Protein AF-A0A519RID8-F1 (afdb_monomer_lite)

pLDDT: mean 79.4, std 23.78, range [31.28, 98.75]

Structure (mmCIF, N/CA/C/O backbone):
data_AF-A0A519RID8-F1
#
_entry.id   AF-A0A519RID8-F1
#
loop_
_atom_site.group_PDB
_atom_site.id
_atom_site.type_symbol
_atom_site.label_atom_id
_atom_site.label_alt_id
_atom_site.label_comp_id
_atom_site.label_asym_id
_atom_site.label_entity_id
_atom_site.label_seq_id
_atom_site.pdbx_PDB_ins_code
_atom_site.Cartn_x
_atom_site.Cartn_y
_atom_site.Cartn_z
_atom_site.occupancy
_atom_site.B_iso_or_equiv
_atom_site.auth_seq_id
_atom_site.auth_comp_id
_atom_site.auth_asym_id
_atom_site.auth_atom_id
_atom_site.pdbx_PDB_model_num
ATOM 1 N N . MET A 1 1 ? 32.844 41.637 30.612 1.00 41.84 1 MET A N 1
ATOM 2 C CA . MET A 1 1 ? 32.147 42.531 31.560 1.00 41.84 1 MET A CA 1
ATOM 3 C C . MET A 1 1 ? 30.787 41.907 31.864 1.00 41.84 1 MET A C 1
ATOM 5 O O . MET A 1 1 ? 29.939 41.937 30.981 1.00 41.84 1 MET A O 1
ATOM 9 N N . PRO A 1 2 ? 30.643 41.214 33.008 1.00 50.03 2 PRO A N 1
ATOM 10 C CA . PRO A 1 2 ? 29.417 40.539 33.443 1.00 50.03 2 PRO A CA 1
ATOM 11 C C . PRO A 1 2 ? 28.601 41.408 34.426 1.00 50.03 2 PRO A C 1
ATOM 13 O O . PRO A 1 2 ? 29.002 42.532 34.705 1.00 50.03 2 PRO A O 1
ATOM 16 N N . GLU A 1 3 ? 27.516 40.821 34.955 1.00 36.38 3 GLU A N 1
ATOM 17 C CA . GLU A 1 3 ? 26.553 41.270 35.990 1.00 36.38 3 GLU A CA 1
ATOM 18 C C . GLU A 1 3 ? 25.143 41.533 35.412 1.00 36.38 3 GLU A C 1
ATOM 20 O O . GLU A 1 3 ? 24.995 42.218 34.411 1.00 36.38 3 GLU A O 1
ATOM 25 N N . ARG A 1 4 ? 24.041 40.994 35.955 1.00 42.78 4 ARG A N 1
ATOM 26 C CA . ARG A 1 4 ? 23.688 40.861 37.378 1.00 42.78 4 ARG A CA 1
ATO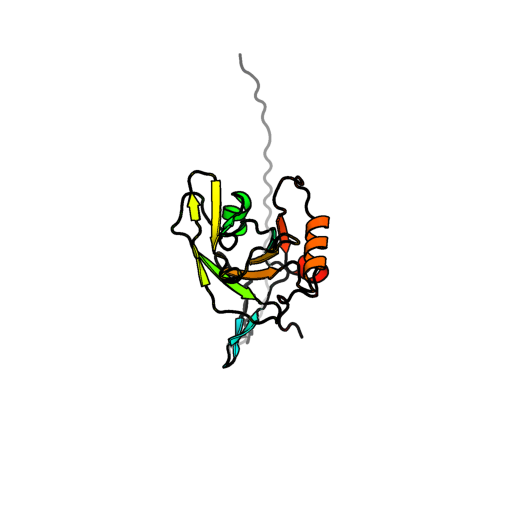M 27 C C . ARG A 1 4 ? 22.820 39.633 37.688 1.00 42.78 4 ARG A C 1
ATOM 29 O O . ARG A 1 4 ? 21.889 39.304 36.963 1.00 42.78 4 ARG A O 1
ATOM 36 N N . PHE A 1 5 ? 23.108 39.048 38.848 1.00 44.25 5 PHE A N 1
ATOM 37 C CA . PHE A 1 5 ? 22.191 38.289 39.700 1.00 44.25 5 PHE A CA 1
ATOM 38 C C . PHE A 1 5 ? 21.048 39.180 40.213 1.00 44.25 5 PHE A C 1
ATOM 40 O O . PHE A 1 5 ? 21.327 40.300 40.628 1.00 44.25 5 PHE A O 1
ATOM 47 N N . THR A 1 6 ? 19.841 38.627 40.369 1.00 52.88 6 THR A N 1
ATOM 48 C CA . THR A 1 6 ? 19.068 38.734 41.622 1.00 52.88 6 THR A CA 1
ATOM 49 C C . THR A 1 6 ? 18.119 37.546 41.791 1.00 52.88 6 THR A C 1
ATOM 51 O O . THR A 1 6 ? 17.626 36.939 40.847 1.00 52.88 6 THR A O 1
ATOM 54 N N . SER A 1 7 ? 17.945 37.202 43.058 1.00 38.69 7 SER A N 1
ATOM 55 C CA . SER A 1 7 ? 17.358 36.016 43.663 1.00 38.69 7 SER A CA 1
ATOM 56 C C . SER A 1 7 ? 15.962 36.284 44.242 1.00 38.69 7 SER A C 1
ATOM 58 O O . SER A 1 7 ? 15.598 37.440 44.448 1.00 38.69 7 SER A O 1
ATOM 60 N N . SER A 1 8 ? 15.258 35.196 44.608 1.00 37.56 8 SER A N 1
ATOM 61 C CA . SER A 1 8 ? 14.145 35.045 45.590 1.00 37.56 8 SER A CA 1
ATOM 62 C C . SER A 1 8 ? 12.944 34.317 44.955 1.00 37.56 8 SER A C 1
ATOM 64 O O . SER A 1 8 ? 12.667 34.527 43.788 1.00 37.56 8 SER A O 1
ATOM 66 N N . ARG A 1 9 ? 12.162 33.452 45.614 1.00 38.06 9 ARG A N 1
ATOM 67 C CA . ARG A 1 9 ? 11.983 33.131 47.038 1.00 38.06 9 ARG A CA 1
ATOM 68 C C . ARG A 1 9 ? 11.267 31.770 47.155 1.00 38.06 9 ARG A C 1
ATOM 70 O O . ARG A 1 9 ? 10.460 31.419 46.305 1.00 38.06 9 ARG A O 1
ATOM 77 N N . ARG A 1 10 ? 11.538 31.059 48.252 1.00 38.16 10 ARG A N 1
ATOM 78 C CA . ARG A 1 10 ? 10.824 29.873 48.765 1.00 38.16 10 ARG A CA 1
ATOM 79 C C . ARG A 1 10 ? 9.345 30.165 49.059 1.00 38.16 10 ARG A C 1
ATOM 81 O O . ARG A 1 10 ? 9.061 31.257 49.537 1.00 38.16 10 ARG A O 1
ATOM 88 N N . THR A 1 11 ? 8.479 29.150 48.988 1.00 43.25 11 THR A N 1
ATOM 89 C CA . THR A 1 11 ? 7.559 28.801 50.093 1.00 43.25 11 THR A CA 1
ATOM 90 C C . THR A 1 11 ? 7.224 27.306 50.075 1.00 43.25 11 THR A C 1
ATOM 92 O O . THR A 1 11 ? 6.887 26.722 49.053 1.00 43.25 11 THR A O 1
ATOM 95 N N . SER A 1 12 ? 7.399 26.706 51.244 1.00 38.03 12 SER A N 1
ATOM 96 C CA . SER A 1 12 ? 6.963 25.387 51.690 1.00 38.03 12 SER A CA 1
ATOM 97 C C . SER A 1 12 ? 5.523 25.453 52.206 1.00 38.03 12 SER A C 1
ATOM 99 O O . SER A 1 12 ? 5.145 26.469 52.785 1.00 38.03 12 SER A O 1
ATOM 101 N N . GLY A 1 13 ? 4.768 24.360 52.096 1.00 33.84 13 GLY A N 1
ATOM 102 C CA . GLY A 1 13 ? 3.449 24.228 52.716 1.00 33.84 13 GLY A CA 1
ATOM 103 C C . GLY A 1 13 ? 3.016 22.771 52.835 1.00 33.84 13 GLY A C 1
ATOM 104 O O . GLY A 1 13 ? 2.284 22.264 51.997 1.00 33.84 13 GLY A O 1
ATOM 105 N N . SER A 1 14 ? 3.511 22.103 53.870 1.00 37.84 14 SER A N 1
ATOM 106 C CA . SER A 1 14 ? 2.983 20.864 54.439 1.00 37.84 14 SER A CA 1
ATOM 107 C C . SER A 1 14 ? 1.784 21.176 55.343 1.00 37.84 14 SER A C 1
ATOM 109 O O . SER A 1 14 ? 1.827 22.159 56.081 1.00 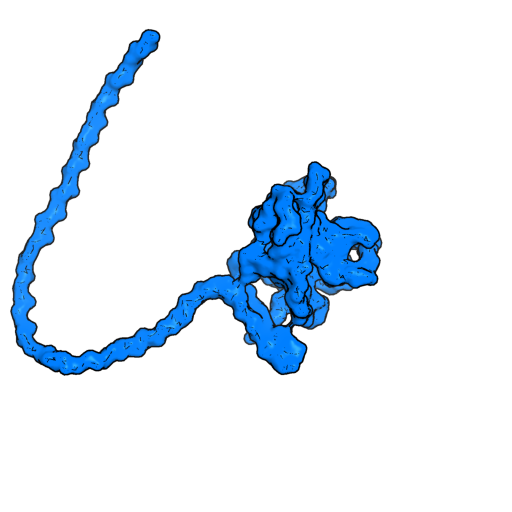37.84 14 SER A O 1
ATOM 111 N N . SER A 1 15 ? 0.747 20.334 55.355 1.00 38.78 15 SER A N 1
ATOM 112 C CA . SER A 1 15 ? -0.125 20.210 56.530 1.00 38.78 15 SER A CA 1
ATOM 113 C C . SER A 1 15 ? -0.898 18.892 56.540 1.00 38.78 15 SER A C 1
ATOM 115 O O . SER A 1 15 ? -1.378 18.411 55.518 1.00 38.78 15 SER A O 1
ATOM 117 N N . SER A 1 16 ? -0.955 18.339 57.740 1.00 36.28 16 SER A N 1
ATOM 118 C CA . SER A 1 16 ? -1.371 17.019 58.185 1.00 36.28 16 SER A CA 1
ATOM 119 C C . SER A 1 16 ? -2.369 17.194 59.329 1.00 36.28 16 SER A C 1
ATOM 121 O O . SER A 1 16 ? -2.071 17.986 60.215 1.00 36.28 16 SER A O 1
ATOM 123 N N . TYR A 1 17 ? -3.449 16.412 59.355 1.00 34.09 17 TYR A N 1
ATOM 124 C CA . TYR A 1 17 ? -4.234 16.004 60.539 1.00 34.09 17 TYR A CA 1
ATOM 125 C C . TYR A 1 17 ? -4.926 14.688 60.132 1.00 34.09 17 TYR A C 1
ATOM 127 O O . TYR A 1 17 ? -5.471 14.628 59.035 1.00 34.09 17 TYR A O 1
ATOM 135 N N . ASP A 1 18 ? -4.790 13.528 60.772 1.00 32.53 18 ASP A N 1
ATOM 136 C CA . ASP A 1 18 ? -4.748 13.088 62.178 1.00 32.53 18 ASP A CA 1
ATOM 137 C C . ASP A 1 18 ? -6.130 12.813 62.828 1.00 32.53 18 ASP A C 1
ATOM 139 O O . ASP A 1 18 ? -6.943 13.712 63.009 1.00 32.53 18 ASP A O 1
ATOM 143 N N . THR A 1 19 ? -6.301 11.507 63.093 1.00 36.22 19 THR A N 1
ATOM 144 C CA . THR A 1 19 ? -7.094 10.678 64.035 1.00 36.22 19 THR A CA 1
ATOM 145 C C . THR A 1 19 ? -8.538 10.939 64.505 1.00 36.22 19 THR A C 1
ATOM 147 O O . THR A 1 19 ? -8.946 12.026 64.894 1.00 36.22 19 THR A O 1
ATOM 150 N N . GLY A 1 20 ? -9.248 9.801 64.653 1.00 32.22 20 GLY A N 1
ATOM 151 C CA . GLY A 1 20 ? -10.356 9.558 65.598 1.00 32.22 20 GLY A CA 1
ATOM 152 C C . GLY A 1 20 ? -11.302 8.432 65.132 1.00 32.22 20 GLY A C 1
ATOM 153 O O . GLY A 1 20 ? -12.235 8.705 64.394 1.00 32.22 20 GLY A O 1
ATOM 154 N N . GLN A 1 21 ? -10.952 7.145 65.273 1.00 35.41 21 GLN A N 1
ATOM 155 C CA . GLN A 1 21 ? -11.333 6.185 66.340 1.00 35.41 21 GLN A CA 1
ATOM 156 C C . GLN A 1 21 ? -12.835 5.853 66.536 1.00 35.41 21 GLN A C 1
ATOM 158 O O . GLN A 1 21 ? -13.641 6.696 66.906 1.00 35.41 21 GLN A O 1
ATOM 163 N N . GLY A 1 22 ? -13.125 4.549 66.422 1.00 33.84 22 GLY A N 1
ATOM 164 C CA . GLY A 1 22 ? -14.331 3.808 66.828 1.00 33.84 22 GLY A CA 1
ATOM 165 C C . GLY A 1 22 ? -14.435 2.567 65.924 1.00 33.84 22 GLY A C 1
ATOM 166 O O . GLY A 1 22 ? -14.457 2.724 64.715 1.00 33.84 22 GLY A O 1
ATOM 167 N N . GLY A 1 23 ? -14.383 1.303 66.343 1.00 31.28 23 GLY A N 1
ATOM 168 C CA . GLY A 1 23 ? -14.678 0.661 67.619 1.00 31.28 23 GLY A CA 1
ATOM 169 C C . GLY A 1 23 ? -15.712 -0.440 67.341 1.00 31.28 23 GLY A C 1
ATOM 170 O O . GLY A 1 23 ? -16.897 -0.135 67.310 1.00 31.28 23 GLY A O 1
ATOM 171 N N . GLY A 1 24 ? -15.276 -1.686 67.100 1.00 32.97 24 GLY A N 1
ATOM 172 C CA . GLY A 1 24 ? -16.164 -2.849 66.929 1.00 32.97 24 GLY A CA 1
ATOM 173 C C . GLY A 1 24 ? -15.496 -4.072 66.277 1.00 32.97 24 GLY A C 1
ATOM 174 O O . GLY A 1 24 ? -15.347 -4.112 65.062 1.00 32.97 24 GLY A O 1
ATOM 175 N N . GLN A 1 25 ? -15.101 -5.060 67.094 1.00 33.16 25 GLN A N 1
ATOM 176 C CA . GLN A 1 25 ? -14.964 -6.486 66.716 1.00 33.16 25 GLN A CA 1
ATOM 177 C C . GLN A 1 25 ? -16.394 -7.033 66.485 1.00 33.16 25 GLN A C 1
ATOM 179 O O . GLN A 1 25 ? -17.318 -6.470 67.067 1.00 33.16 25 GLN A O 1
ATOM 184 N N . ILE A 1 26 ? -16.709 -7.994 65.610 1.00 36.31 26 ILE A N 1
ATOM 185 C CA . ILE A 1 26 ? -16.435 -9.450 65.541 1.00 36.31 26 ILE A CA 1
ATOM 186 C C . ILE A 1 26 ? -16.797 -9.830 64.065 1.00 36.31 26 ILE A C 1
ATOM 188 O O . ILE A 1 26 ? -17.733 -9.244 63.531 1.00 36.31 26 ILE A O 1
ATOM 192 N N . GLU A 1 27 ? -16.051 -10.619 63.281 1.00 36.53 27 GLU A N 1
ATOM 193 C CA . GLU A 1 27 ? -16.229 -12.075 63.087 1.00 36.53 27 GLU A CA 1
ATOM 194 C C . GLU A 1 27 ? -15.267 -12.606 62.010 1.00 36.53 27 GLU A C 1
ATOM 196 O O . GLU A 1 27 ? -14.871 -11.905 61.078 1.00 36.53 27 GLU A O 1
ATOM 201 N N . ASP A 1 28 ? -14.884 -13.864 62.207 1.00 38.03 28 ASP A N 1
ATOM 202 C CA . ASP A 1 28 ? -13.920 -14.646 61.451 1.00 38.03 28 ASP A CA 1
ATOM 203 C C . ASP A 1 28 ? -14.378 -15.009 60.027 1.00 38.03 28 ASP A C 1
ATOM 205 O O . ASP A 1 28 ? -15.434 -15.592 59.804 1.00 38.03 28 ASP A O 1
ATOM 209 N N . SER A 1 29 ? -13.497 -14.683 59.082 1.00 35.19 29 SER 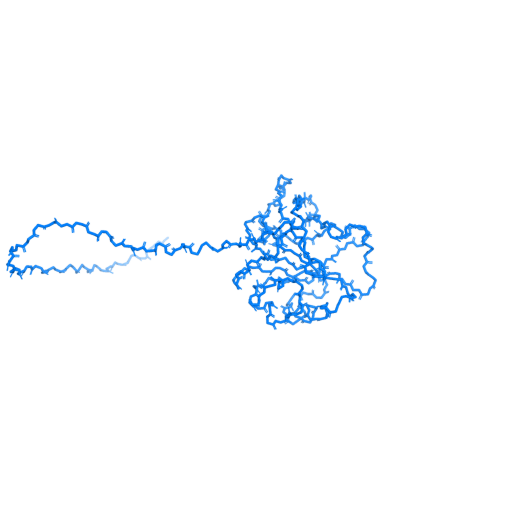A N 1
ATOM 210 C CA . SER A 1 29 ? -13.011 -15.511 57.971 1.00 35.19 29 SER A CA 1
ATOM 211 C C . SER A 1 29 ? -13.887 -16.656 57.413 1.00 35.19 29 SER A C 1
ATOM 213 O O . SER A 1 29 ? -13.793 -17.797 57.847 1.00 35.19 29 SER A O 1
ATOM 215 N N . VAL A 1 30 ? -14.524 -16.406 56.259 1.00 41.78 30 VAL A N 1
ATOM 216 C CA . VAL A 1 30 ? -14.438 -17.311 55.094 1.00 41.78 30 VAL A CA 1
ATOM 217 C C . VAL A 1 30 ? -14.277 -16.458 53.835 1.00 41.78 30 VAL A C 1
ATOM 219 O O . VAL A 1 30 ? -15.115 -15.622 53.509 1.00 41.78 30 VAL A O 1
ATOM 222 N N . GLN A 1 31 ? -13.142 -16.645 53.164 1.00 39.09 31 GLN A N 1
ATOM 223 C CA . GLN A 1 31 ? -12.801 -16.032 51.888 1.00 39.09 31 GLN A CA 1
ATOM 224 C C . GLN A 1 31 ? -13.646 -16.665 50.779 1.00 39.09 31 GLN A C 1
ATOM 226 O O . GLN A 1 31 ? -13.413 -17.813 50.413 1.00 39.09 31 GLN A O 1
ATOM 231 N N . GLU A 1 32 ? -14.574 -15.903 50.207 1.00 42.78 32 GLU A N 1
ATOM 232 C CA . GLU A 1 32 ? -15.120 -16.192 48.882 1.00 42.78 32 GLU A CA 1
ATOM 233 C C . GLU A 1 32 ? -14.609 -15.104 47.941 1.00 42.78 32 GLU A C 1
ATOM 235 O O . GLU A 1 32 ? -15.107 -13.981 47.861 1.00 42.78 32 GLU A O 1
ATOM 240 N N . SER A 1 33 ? -13.466 -15.433 47.346 1.00 41.31 33 SER A N 1
ATOM 241 C CA . SER A 1 33 ? -12.759 -14.672 46.331 1.00 41.31 33 SER A CA 1
ATOM 242 C C . SER A 1 33 ? -13.699 -14.283 45.199 1.00 41.31 33 SER A C 1
ATOM 244 O O . SER A 1 33 ? -14.341 -15.137 44.589 1.00 41.31 33 SER A O 1
ATOM 246 N N . ALA A 1 34 ? -13.728 -12.982 44.922 1.00 39.16 34 ALA A N 1
ATOM 247 C CA . ALA A 1 34 ? -14.373 -12.389 43.773 1.00 39.16 34 ALA A CA 1
ATOM 248 C C . ALA A 1 34 ? -14.050 -13.181 42.497 1.00 39.16 34 ALA A C 1
ATOM 250 O O . ALA A 1 34 ? -12.889 -13.292 42.104 1.00 39.16 34 ALA A O 1
ATOM 251 N N . ASN A 1 35 ? -15.090 -13.662 41.815 1.00 41.88 35 ASN A N 1
ATOM 252 C CA . ASN A 1 35 ? -15.039 -13.829 40.368 1.00 41.88 35 ASN A CA 1
ATOM 253 C C . ASN A 1 35 ? -14.978 -12.422 39.750 1.00 41.88 35 ASN A C 1
ATOM 255 O O . ASN A 1 35 ? -15.953 -11.914 39.202 1.00 41.88 35 ASN A O 1
ATOM 259 N N . GLU A 1 36 ? -13.820 -11.770 39.878 1.00 37.06 36 GLU A N 1
ATOM 260 C CA . GLU A 1 36 ? -13.357 -10.838 38.860 1.00 37.06 36 GLU A CA 1
ATOM 261 C C . GLU A 1 36 ? -13.100 -11.695 37.626 1.00 37.06 36 GLU A C 1
ATOM 263 O O . GLU A 1 36 ? -12.041 -12.298 37.447 1.00 37.06 36 GLU A O 1
ATOM 268 N N . GLU A 1 37 ? -14.129 -11.806 36.793 1.00 34.94 37 GLU A N 1
ATOM 269 C CA . GLU A 1 37 ? -13.965 -12.179 35.403 1.00 34.94 37 GLU A CA 1
ATOM 270 C C . GLU A 1 37 ? -13.000 -11.151 34.806 1.00 34.94 37 GLU A C 1
ATOM 272 O O . GLU A 1 37 ? -13.375 -10.025 34.473 1.00 34.94 37 GLU A O 1
ATOM 277 N N . LEU A 1 38 ? -11.715 -11.520 34.793 1.00 33.22 38 LEU A N 1
ATOM 278 C CA . LEU A 1 38 ? -10.641 -10.832 34.102 1.00 33.22 38 LEU A CA 1
ATOM 279 C C . LEU A 1 38 ? -11.092 -10.668 32.657 1.00 33.22 38 LEU A C 1
ATOM 281 O O . LEU A 1 38 ? -10.900 -11.555 31.824 1.00 33.22 38 LEU A O 1
ATOM 285 N N . GLN A 1 39 ? -11.708 -9.525 32.363 1.00 35.44 39 GLN A N 1
ATOM 286 C CA . GLN A 1 39 ? -11.890 -9.098 30.994 1.00 35.44 39 GLN A CA 1
ATOM 287 C C . GLN A 1 39 ? -10.498 -9.122 30.369 1.00 35.44 39 GLN A C 1
ATOM 289 O O . GLN A 1 39 ? -9.586 -8.496 30.926 1.00 35.44 39 GLN A O 1
ATOM 294 N N . PRO A 1 40 ? -10.286 -9.866 29.268 1.00 33.28 40 PRO A N 1
ATOM 295 C CA . PRO A 1 40 ? -8.996 -9.863 28.618 1.00 33.28 40 PRO A CA 1
ATOM 296 C C . PRO A 1 40 ? -8.681 -8.410 28.295 1.00 33.28 40 PRO A C 1
ATOM 298 O O . PRO A 1 40 ? -9.461 -7.720 27.629 1.00 33.28 40 PRO A O 1
ATOM 301 N N . SER A 1 41 ? -7.560 -7.930 28.835 1.00 33.66 41 SER A N 1
ATOM 302 C CA . SER A 1 41 ? -7.011 -6.642 28.460 1.00 33.66 41 SER A CA 1
ATOM 303 C C . SER A 1 41 ? -6.999 -6.617 26.938 1.00 33.66 41 SER A C 1
ATOM 305 O O . SER A 1 41 ? -6.452 -7.517 26.297 1.00 33.66 41 SER A O 1
ATOM 307 N N . ARG A 1 42 ? -7.706 -5.642 26.357 1.00 37.53 42 ARG A N 1
ATOM 308 C CA . ARG A 1 42 ? -7.717 -5.427 24.914 1.00 37.53 42 ARG A CA 1
ATOM 309 C C . ARG A 1 42 ? -6.284 -5.116 24.515 1.00 37.53 42 ARG A C 1
ATOM 311 O O . ARG A 1 42 ? -5.847 -3.968 24.545 1.00 37.53 42 ARG A O 1
ATOM 318 N N . SER A 1 43 ? -5.528 -6.154 24.179 1.00 37.97 43 SER A N 1
ATOM 319 C CA . SER A 1 43 ? -4.413 -5.985 23.283 1.00 37.97 43 SER A CA 1
ATOM 320 C C . SER A 1 43 ? -5.015 -5.333 22.043 1.00 37.97 43 SER A C 1
ATOM 322 O O . SER A 1 43 ? -6.066 -5.748 21.556 1.00 37.97 43 SER A O 1
ATOM 324 N N . ASN A 1 44 ? -4.366 -4.296 21.522 1.00 45.22 44 ASN A N 1
ATOM 325 C CA . ASN A 1 44 ? -4.646 -3.772 20.182 1.00 45.22 44 ASN A CA 1
ATOM 326 C C . ASN A 1 44 ? -4.236 -4.807 19.104 1.00 45.22 44 ASN A C 1
ATOM 328 O O . ASN A 1 44 ? -3.678 -4.457 18.067 1.00 45.22 44 ASN A O 1
ATOM 332 N N . GLY A 1 45 ? -4.390 -6.095 19.417 1.00 45.03 45 GLY A N 1
ATOM 333 C CA . GLY A 1 45 ? -3.961 -7.240 18.656 1.00 45.03 45 GLY A CA 1
ATOM 334 C C . GLY A 1 45 ? -5.051 -7.611 17.678 1.00 45.03 45 GLY A C 1
ATOM 335 O O . GLY A 1 45 ? -6.205 -7.821 18.041 1.00 45.03 45 GLY A O 1
ATOM 336 N N . VAL A 1 46 ? -4.651 -7.699 16.422 1.00 58.00 46 VAL A N 1
ATOM 337 C CA . VAL A 1 46 ? -5.483 -8.237 15.363 1.00 58.00 46 VAL A CA 1
ATOM 338 C C . VAL A 1 46 ? -5.813 -9.696 15.666 1.00 58.00 46 VAL A C 1
ATOM 340 O O . VAL A 1 46 ? -4.917 -10.529 15.815 1.00 58.00 46 VAL A O 1
ATOM 343 N N . VAL A 1 47 ? -7.107 -10.003 15.758 1.00 60.12 47 VAL A N 1
ATOM 344 C CA . VAL A 1 47 ? -7.605 -11.379 15.859 1.00 60.12 47 VAL A CA 1
ATOM 345 C C . VAL A 1 47 ? -7.803 -11.902 14.445 1.00 60.12 47 VAL A C 1
ATOM 347 O O . VAL A 1 47 ? -8.575 -11.336 13.675 1.00 60.12 47 VAL A O 1
ATOM 350 N N . ILE A 1 48 ? -7.092 -12.976 14.112 1.00 62.75 48 ILE A N 1
ATOM 351 C CA . ILE A 1 48 ? -7.240 -13.703 12.854 1.00 62.75 48 ILE A CA 1
ATOM 352 C C . ILE A 1 48 ? -8.035 -14.971 13.164 1.00 62.75 48 ILE A C 1
ATOM 354 O O . ILE A 1 48 ? -7.521 -15.850 13.859 1.00 62.75 48 ILE A O 1
ATOM 358 N N . GLN A 1 49 ? -9.271 -15.078 12.677 1.00 60.09 49 GLN A N 1
ATOM 359 C CA . GLN A 1 49 ? -10.018 -16.336 12.763 1.00 60.09 49 GLN A CA 1
ATOM 360 C C . GLN A 1 49 ? -9.737 -17.175 11.520 1.00 60.09 49 GLN A C 1
ATOM 362 O O . GLN A 1 49 ? -9.796 -16.665 10.404 1.00 60.09 49 GLN A O 1
ATOM 367 N N . ALA A 1 50 ? -9.425 -18.455 11.711 1.00 57.78 50 ALA A N 1
ATOM 368 C CA . ALA A 1 50 ? -9.223 -19.408 10.628 1.00 57.78 50 ALA A CA 1
ATOM 369 C C . ALA A 1 50 ? -10.243 -20.549 10.719 1.00 57.78 50 ALA A C 1
ATOM 371 O O . ALA A 1 50 ? -10.530 -21.043 11.810 1.00 57.78 50 ALA A O 1
ATOM 372 N N . ASN A 1 51 ? -10.767 -20.979 9.573 1.00 57.66 51 ASN A N 1
ATOM 373 C CA . ASN A 1 51 ? -11.568 -22.190 9.422 1.00 57.66 51 ASN A CA 1
ATOM 374 C C . ASN A 1 51 ? -10.751 -23.276 8.695 1.00 57.66 51 ASN A C 1
ATOM 376 O O . ASN A 1 51 ? -9.607 -23.057 8.294 1.00 57.66 51 ASN A O 1
ATOM 380 N N . SER A 1 52 ? -11.338 -24.459 8.502 1.00 51.91 52 SER A N 1
ATOM 381 C CA . SER A 1 52 ? -10.686 -25.606 7.847 1.00 51.91 52 SER A CA 1
ATOM 382 C C . SER A 1 52 ? -10.263 -25.370 6.382 1.00 51.91 52 SER A C 1
ATOM 384 O O . SER A 1 52 ? -9.698 -26.278 5.779 1.00 51.91 52 SER A O 1
ATOM 386 N N . GLY A 1 53 ? -10.517 -24.184 5.813 1.00 55.66 53 GLY A N 1
ATOM 387 C CA . GLY A 1 53 ? -10.128 -23.774 4.463 1.00 55.66 53 GLY A CA 1
ATOM 388 C C . GLY A 1 53 ? -9.314 -22.473 4.371 1.00 55.66 53 GLY A C 1
ATOM 389 O O . GLY A 1 53 ? -9.006 -22.070 3.254 1.00 55.66 53 GLY A O 1
ATOM 390 N N . GLY A 1 54 ? -8.950 -21.816 5.482 1.00 64.38 54 GLY A N 1
ATOM 391 C CA . GLY A 1 54 ? -8.147 -20.583 5.462 1.00 64.38 54 GLY A CA 1
ATOM 392 C C . GLY A 1 54 ? -8.543 -19.558 6.527 1.00 64.38 54 GLY A C 1
ATOM 393 O O . GLY A 1 54 ? -9.306 -19.856 7.443 1.00 64.38 54 GLY A O 1
ATOM 394 N N . ILE A 1 55 ? -8.011 -18.337 6.424 1.00 68.31 55 ILE A N 1
ATOM 395 C CA . ILE A 1 55 ? -8.413 -17.216 7.289 1.00 68.31 55 ILE A CA 1
ATOM 396 C C . ILE A 1 55 ? -9.778 -16.697 6.840 1.00 68.31 55 ILE A C 1
ATOM 398 O O . ILE A 1 55 ? -9.954 -16.364 5.673 1.00 68.31 55 ILE A O 1
ATOM 402 N N . SER A 1 56 ? -10.719 -16.596 7.776 1.00 66.31 56 SER A N 1
ATOM 403 C CA . SER A 1 56 ? -12.095 -16.158 7.535 1.00 66.31 56 SER A CA 1
ATOM 404 C C . SER A 1 56 ? -12.395 -14.733 8.007 1.00 66.31 56 SER A C 1
ATOM 406 O O . SER A 1 56 ? -13.376 -14.157 7.550 1.00 66.31 56 SER A O 1
ATOM 408 N N . SER A 1 57 ? -11.605 -14.151 8.915 1.00 69.06 57 SER A N 1
ATOM 409 C CA . SER A 1 57 ? -11.757 -12.743 9.315 1.00 69.06 57 SER A CA 1
ATOM 410 C C . SER A 1 57 ? -10.489 -12.179 9.955 1.00 69.06 57 SER A C 1
ATOM 412 O O . SER A 1 57 ? -9.651 -12.916 10.490 1.00 69.06 57 SER A O 1
ATOM 414 N N . VAL A 1 58 ? -10.356 -10.853 9.890 1.00 77.94 58 VAL A N 1
ATOM 415 C CA . VAL A 1 58 ? -9.283 -10.079 10.519 1.00 77.94 58 VAL A CA 1
ATOM 416 C C . VAL A 1 58 ? -9.927 -8.922 11.269 1.00 77.94 58 VAL A C 1
ATOM 418 O O . VAL A 1 58 ? -10.530 -8.050 10.654 1.00 77.94 58 VAL A O 1
ATOM 421 N N . ASN A 1 59 ? -9.793 -8.893 12.594 1.00 82.06 59 ASN A N 1
ATOM 422 C CA . ASN A 1 59 ? -10.279 -7.763 13.380 1.00 82.06 59 ASN A CA 1
ATOM 423 C C . ASN A 1 59 ? -9.311 -6.578 13.236 1.00 82.06 59 ASN A C 1
ATOM 425 O O . ASN A 1 59 ? -8.168 -6.650 13.699 1.00 82.06 59 ASN A O 1
ATOM 429 N N . LEU A 1 60 ? -9.764 -5.517 12.569 1.00 91.06 60 LEU A N 1
ATOM 430 C CA . LEU A 1 60 ? -9.013 -4.285 12.362 1.00 91.06 60 LEU A CA 1
ATOM 431 C C . LEU A 1 60 ? -9.507 -3.221 13.340 1.00 91.06 60 LEU A C 1
ATOM 433 O O . LEU A 1 60 ? -10.652 -2.781 13.269 1.00 91.06 60 LEU A O 1
ATOM 437 N N . ALA A 1 61 ? -8.628 -2.764 14.228 1.00 92.88 61 ALA A N 1
ATOM 438 C CA . ALA A 1 61 ? -8.946 -1.649 15.100 1.00 92.88 61 ALA A CA 1
ATOM 439 C C . ALA A 1 61 ? -9.048 -0.360 14.277 1.00 92.88 61 ALA A C 1
ATOM 441 O O . ALA A 1 61 ? -8.176 -0.056 13.463 1.00 92.88 61 ALA A O 1
ATOM 442 N N . ASP A 1 62 ? -10.058 0.456 14.566 1.00 95.62 62 ASP A N 1
ATOM 443 C CA . ASP A 1 62 ? -10.284 1.766 13.942 1.00 95.62 62 ASP A CA 1
ATOM 444 C C . ASP A 1 62 ? -9.058 2.693 13.968 1.00 95.62 62 ASP A C 1
ATOM 446 O O . ASP A 1 62 ? -8.887 3.549 13.096 1.00 95.62 62 ASP A O 1
ATOM 450 N N . THR A 1 63 ? -8.186 2.506 14.960 1.00 96.75 63 THR A N 1
ATOM 451 C CA . THR A 1 63 ? -6.946 3.260 15.160 1.00 96.75 63 THR A CA 1
ATOM 452 C C . THR A 1 63 ? -5.742 2.697 14.408 1.00 96.75 63 THR A C 1
ATOM 454 O O . THR A 1 63 ? -4.707 3.368 14.376 1.00 96.75 63 THR A O 1
ATOM 457 N N . ASN A 1 64 ? -5.830 1.507 13.797 1.00 97.31 64 ASN A N 1
ATOM 458 C CA . ASN A 1 64 ? -4.724 0.951 13.020 1.00 97.31 64 ASN A CA 1
ATOM 459 C C . ASN A 1 64 ? -4.337 1.927 11.906 1.00 97.31 64 ASN A C 1
ATOM 461 O O . ASN A 1 64 ? -5.187 2.409 11.155 1.00 97.31 64 ASN A O 1
ATOM 465 N N . SER A 1 65 ? -3.040 2.223 11.811 1.00 98.38 65 SER A N 1
ATOM 466 C CA . SER A 1 65 ? -2.512 3.118 10.788 1.00 98.38 65 SER A CA 1
ATOM 467 C C . SER A 1 65 ? -2.614 2.478 9.410 1.00 98.38 65 SER A C 1
ATOM 469 O O . SER A 1 65 ? -2.336 1.289 9.241 1.00 98.38 65 SER A O 1
ATOM 471 N N . VAL A 1 66 ? -2.958 3.296 8.423 1.00 98.69 66 VAL A N 1
ATOM 472 C CA . VAL A 1 66 ? -3.109 2.876 7.034 1.00 98.69 66 VAL A CA 1
ATOM 473 C C . VAL A 1 66 ? -2.250 3.748 6.137 1.00 98.69 66 VAL A C 1
ATOM 475 O O . VAL A 1 66 ? -2.349 4.970 6.203 1.00 98.69 66 VAL A O 1
ATOM 478 N N . LEU A 1 67 ? -1.443 3.128 5.284 1.00 98.75 67 LEU A N 1
ATOM 479 C CA . LEU A 1 67 ? -0.754 3.784 4.179 1.00 98.75 67 LEU A CA 1
ATOM 480 C C . LEU A 1 67 ? -1.528 3.514 2.892 1.00 98.75 67 LEU A C 1
ATOM 482 O O . LEU A 1 67 ? -1.778 2.360 2.555 1.00 98.75 67 LEU A O 1
ATOM 486 N N . ILE A 1 68 ? -1.836 4.569 2.146 1.00 98.50 68 ILE A N 1
ATOM 487 C CA . ILE A 1 68 ? -2.312 4.471 0.763 1.00 98.50 68 ILE A CA 1
ATOM 488 C C . ILE A 1 68 ? -1.250 5.116 -0.106 1.00 98.50 68 ILE A C 1
ATOM 490 O O . ILE A 1 68 ? -0.890 6.265 0.147 1.00 98.50 68 ILE A O 1
ATOM 494 N N . ALA A 1 69 ? -0.736 4.398 -1.099 1.00 97.56 69 ALA A N 1
ATOM 495 C CA . ALA A 1 69 ? 0.338 4.887 -1.952 1.00 97.56 69 ALA A CA 1
ATOM 496 C C . ALA A 1 69 ? 0.154 4.466 -3.410 1.00 97.56 69 ALA A C 1
ATOM 498 O O . ALA A 1 69 ? -0.188 3.321 -3.698 1.00 97.56 69 ALA A O 1
ATOM 499 N N . GLU A 1 70 ? 0.466 5.367 -4.336 1.00 96.62 70 GLU A N 1
ATOM 500 C CA . GLU A 1 70 ? 0.679 4.997 -5.732 1.00 96.62 70 GLU A CA 1
ATOM 501 C C . GLU A 1 70 ? 1.901 4.088 -5.857 1.00 96.62 70 GLU A C 1
ATOM 503 O O . GLU A 1 70 ? 3.018 4.460 -5.477 1.00 96.62 70 GLU A O 1
ATOM 508 N N . ILE A 1 71 ? 1.703 2.921 -6.460 1.00 94.94 71 ILE A N 1
ATOM 509 C CA . ILE A 1 71 ? 2.783 1.997 -6.779 1.00 94.94 71 ILE A CA 1
ATOM 510 C C . ILE A 1 71 ? 3.309 2.332 -8.168 1.00 94.94 71 ILE A C 1
ATOM 512 O O . ILE A 1 71 ? 2.597 2.313 -9.171 1.00 94.94 71 ILE A O 1
ATOM 516 N N . SER A 1 72 ? 4.596 2.648 -8.230 1.00 86.94 72 SER A N 1
ATOM 517 C CA . SER A 1 72 ? 5.303 2.914 -9.480 1.00 86.94 72 SER A CA 1
ATOM 518 C C . SER A 1 72 ? 6.236 1.761 -9.811 1.00 86.94 72 SER A C 1
ATOM 520 O O . SER A 1 72 ? 6.808 1.182 -8.892 1.00 86.94 72 SER A O 1
ATOM 522 N N . GLY A 1 73 ? 6.470 1.480 -11.096 1.00 73.38 73 GLY A N 1
ATOM 523 C CA . GLY A 1 73 ? 7.629 0.655 -11.441 1.00 73.38 73 GLY A CA 1
ATOM 524 C C . GLY A 1 73 ? 7.630 -0.138 -12.741 1.00 73.38 73 GLY A C 1
ATOM 525 O O . GLY A 1 73 ? 8.343 -1.132 -12.761 1.00 73.38 73 GLY A O 1
ATOM 526 N N . GLY A 1 74 ? 6.919 0.254 -13.807 1.00 76.88 74 GLY A N 1
ATOM 527 C CA . GLY A 1 74 ? 7.045 -0.381 -15.135 1.00 76.88 74 GLY A CA 1
ATOM 528 C C . GLY A 1 74 ? 7.094 -1.916 -15.073 1.00 76.88 74 GLY A C 1
ATOM 529 O O . GLY A 1 74 ? 6.357 -2.524 -14.307 1.00 76.88 74 GLY A O 1
ATOM 530 N N . ASP A 1 75 ? 8.033 -2.549 -15.774 1.00 78.38 75 ASP A N 1
ATOM 531 C CA . ASP A 1 75 ? 8.158 -4.020 -15.816 1.00 78.38 75 ASP A CA 1
ATOM 532 C C . ASP A 1 75 ? 8.547 -4.685 -14.479 1.00 78.38 75 ASP A C 1
ATOM 534 O O . ASP A 1 75 ? 8.507 -5.908 -14.347 1.00 78.38 75 ASP A O 1
ATOM 538 N N . ARG A 1 76 ? 8.964 -3.909 -13.472 1.00 84.00 76 ARG A N 1
ATOM 539 C CA . ARG A 1 76 ? 9.406 -4.407 -12.156 1.00 84.00 76 ARG A CA 1
ATOM 540 C C . ARG A 1 76 ? 8.576 -3.845 -11.014 1.00 84.00 76 ARG A C 1
ATOM 542 O O . ARG A 1 76 ? 9.043 -3.826 -9.884 1.00 84.00 76 ARG A O 1
ATOM 549 N N . TRP A 1 77 ? 7.350 -3.416 -11.286 1.00 88.12 77 TRP A N 1
ATOM 550 C CA . TRP A 1 77 ? 6.504 -2.728 -10.312 1.00 88.12 77 TRP A CA 1
ATOM 551 C C . TRP A 1 77 ? 6.092 -3.583 -9.110 1.00 88.12 77 TRP A C 1
ATOM 553 O O . TRP A 1 77 ? 5.674 -3.036 -8.093 1.00 88.12 77 TRP A O 1
ATOM 563 N N . LYS A 1 78 ? 6.309 -4.904 -9.177 1.00 90.06 78 LYS A N 1
ATOM 564 C CA . LYS A 1 78 ? 6.290 -5.774 -7.995 1.00 90.06 78 LYS A CA 1
ATOM 565 C C . LYS A 1 78 ? 7.284 -5.342 -6.912 1.00 90.06 78 LYS A C 1
ATOM 567 O O . LYS A 1 78 ? 7.055 -5.617 -5.746 1.00 90.06 78 LYS A O 1
ATOM 572 N N . GLN A 1 79 ? 8.348 -4.629 -7.276 1.00 90.69 79 GLN A N 1
ATOM 573 C CA . GLN A 1 79 ? 9.246 -3.942 -6.353 1.00 90.69 79 GLN A CA 1
ATOM 574 C C . GLN A 1 79 ? 8.700 -2.546 -6.070 1.00 90.69 79 GLN A C 1
ATOM 576 O O . GLN A 1 79 ? 9.097 -1.569 -6.711 1.00 90.69 79 GLN A O 1
ATOM 581 N N . ALA A 1 80 ? 7.786 -2.451 -5.112 1.00 92.44 80 ALA A N 1
ATOM 582 C CA . ALA A 1 80 ? 7.218 -1.176 -4.713 1.00 92.44 80 ALA A CA 1
ATOM 583 C C . ALA A 1 80 ? 8.275 -0.333 -4.000 1.00 92.44 80 ALA A C 1
ATOM 585 O O . ALA A 1 80 ? 8.807 -0.739 -2.968 1.00 92.44 80 ALA A O 1
ATOM 586 N N . ASN A 1 81 ? 8.579 0.834 -4.567 1.00 92.44 81 ASN A N 1
ATOM 587 C CA . ASN A 1 81 ? 9.531 1.784 -4.005 1.00 92.44 81 ASN A CA 1
ATOM 588 C C . ASN A 1 81 ? 8.808 2.858 -3.181 1.00 92.44 81 ASN A C 1
ATOM 590 O O . ASN A 1 81 ? 7.855 3.487 -3.651 1.00 92.44 81 ASN A O 1
ATOM 594 N N . PHE A 1 82 ? 9.313 3.106 -1.982 1.00 93.38 82 PHE A N 1
ATOM 595 C CA . PHE A 1 82 ? 8.815 4.083 -1.027 1.00 93.38 82 PHE A CA 1
ATOM 596 C C . PHE A 1 82 ? 9.872 5.162 -0.764 1.00 93.38 82 PHE A C 1
ATOM 598 O O . PHE A 1 82 ? 11.021 5.054 -1.183 1.00 93.38 82 PHE A O 1
ATOM 605 N N . ASP A 1 83 ? 9.471 6.260 -0.126 1.00 92.31 83 ASP A N 1
ATOM 606 C CA . ASP A 1 83 ? 10.432 7.246 0.371 1.00 92.31 83 ASP A CA 1
ATOM 607 C C . ASP A 1 83 ? 10.954 6.810 1.740 1.00 92.31 83 ASP A C 1
ATOM 609 O O . ASP A 1 83 ? 10.428 5.883 2.356 1.00 92.31 83 ASP A O 1
ATOM 613 N N . LEU A 1 84 ? 12.007 7.485 2.203 1.00 93.06 84 LEU A N 1
ATOM 614 C CA . LEU A 1 84 ? 12.650 7.165 3.473 1.00 93.06 84 LEU A CA 1
ATOM 615 C C . LEU A 1 84 ? 11.665 7.256 4.646 1.00 93.06 84 LEU A C 1
ATOM 617 O O . LEU A 1 84 ? 11.642 6.376 5.495 1.00 93.06 84 LEU A O 1
ATOM 621 N N . GLU A 1 85 ? 10.817 8.288 4.655 1.00 93.88 85 GLU A N 1
ATOM 622 C CA . GLU A 1 85 ? 9.828 8.506 5.713 1.00 93.88 85 GLU A CA 1
ATOM 623 C C . GLU A 1 85 ? 8.823 7.354 5.803 1.00 93.88 85 GLU A C 1
ATOM 625 O O . GLU A 1 85 ? 8.553 6.854 6.891 1.00 93.88 85 GLU A O 1
ATOM 630 N N . THR A 1 86 ? 8.307 6.872 4.674 1.00 96.25 86 THR A N 1
ATOM 631 C CA . THR A 1 86 ? 7.400 5.720 4.667 1.00 96.25 86 THR A CA 1
ATOM 632 C C . THR A 1 86 ? 8.146 4.432 5.024 1.00 96.25 86 THR A C 1
ATOM 634 O O . THR A 1 86 ? 7.647 3.618 5.802 1.00 96.25 86 THR A O 1
ATOM 637 N N . PHE A 1 87 ? 9.348 4.240 4.477 1.00 96.19 87 PHE A N 1
ATOM 638 C CA . PHE A 1 87 ? 10.161 3.044 4.699 1.00 96.19 87 PHE A CA 1
ATOM 639 C C . PHE A 1 87 ? 10.537 2.863 6.175 1.00 96.19 87 PHE A C 1
ATOM 641 O O . PHE A 1 87 ? 10.345 1.782 6.731 1.00 96.19 87 PHE A O 1
ATOM 648 N N . GLU A 1 88 ? 11.008 3.921 6.830 1.00 96.06 88 GLU A N 1
ATOM 649 C CA . GLU A 1 88 ? 11.412 3.867 8.237 1.00 96.06 88 GLU A CA 1
ATOM 650 C C . GLU A 1 88 ? 10.238 4.131 9.183 1.00 96.06 88 GLU A C 1
ATOM 652 O O . GLU A 1 88 ? 10.021 3.383 10.133 1.00 96.06 88 GLU A O 1
ATOM 657 N N . GLY A 1 89 ? 9.429 5.156 8.913 1.00 96.69 89 GLY A N 1
ATOM 658 C CA . GLY A 1 89 ? 8.360 5.597 9.809 1.00 96.69 89 GLY A CA 1
ATOM 659 C C . GLY A 1 89 ? 7.126 4.696 9.794 1.00 96.69 89 GLY A C 1
ATOM 660 O O . GLY A 1 89 ? 6.597 4.351 10.853 1.00 96.69 89 GLY A O 1
ATOM 661 N N . PHE A 1 90 ? 6.658 4.282 8.611 1.00 97.94 90 PHE A N 1
ATOM 662 C CA . PHE A 1 90 ? 5.473 3.424 8.506 1.00 97.94 90 PHE A CA 1
ATOM 663 C C . PHE A 1 90 ? 5.839 1.940 8.601 1.00 97.94 90 PHE A C 1
ATOM 665 O O . PHE A 1 90 ? 5.284 1.220 9.440 1.00 97.94 90 PHE A O 1
ATOM 672 N N . PHE A 1 91 ? 6.796 1.484 7.788 1.00 97.75 91 PHE A N 1
ATOM 673 C CA . PHE A 1 91 ? 7.181 0.070 7.743 1.00 97.75 91 PHE A CA 1
ATOM 674 C C . PHE A 1 91 ? 8.153 -0.351 8.849 1.00 97.75 91 PHE A C 1
ATOM 676 O O . PHE A 1 91 ? 8.261 -1.544 9.109 1.00 97.75 91 PHE A O 1
ATOM 683 N N . GLY A 1 92 ? 8.809 0.589 9.539 1.00 96.44 92 GLY A N 1
ATOM 684 C CA . GLY A 1 92 ? 9.740 0.269 10.627 1.00 96.44 92 GLY A CA 1
ATOM 685 C C . GLY A 1 92 ? 11.086 -0.286 10.157 1.00 96.44 92 GLY A C 1
ATOM 686 O O . GLY A 1 92 ? 11.842 -0.800 10.979 1.00 96.44 92 GLY A O 1
ATOM 687 N N . ALA A 1 93 ? 11.384 -0.211 8.857 1.00 96.06 93 ALA A N 1
ATOM 688 C CA . ALA A 1 93 ? 12.683 -0.606 8.333 1.00 96.06 93 ALA A CA 1
ATOM 689 C C . ALA A 1 93 ? 13.759 0.427 8.701 1.00 96.06 93 ALA A C 1
ATOM 691 O O . ALA A 1 93 ? 13.476 1.493 9.240 1.00 96.06 93 ALA A O 1
ATOM 692 N N . THR A 1 94 ? 15.019 0.120 8.414 1.00 94.88 94 THR A N 1
ATOM 693 C CA . THR A 1 94 ? 16.129 1.062 8.594 1.00 94.88 94 THR A CA 1
ATOM 694 C C . THR A 1 94 ? 16.922 1.135 7.301 1.00 94.88 94 THR A C 1
ATOM 696 O O . THR A 1 94 ? 17.319 0.108 6.745 1.00 94.88 94 THR A O 1
ATOM 699 N N . ALA A 1 95 ? 17.147 2.338 6.777 1.00 93.44 95 ALA A N 1
ATOM 700 C CA . ALA A 1 95 ? 17.949 2.511 5.577 1.00 93.44 95 ALA A CA 1
ATOM 701 C C . ALA A 1 95 ? 19.385 2.009 5.799 1.00 93.44 95 ALA A C 1
ATOM 703 O O . ALA A 1 95 ? 20.049 2.331 6.781 1.00 93.44 95 ALA A O 1
ATOM 704 N N . GLY A 1 96 ? 19.877 1.217 4.852 1.00 91.50 96 GLY A N 1
ATOM 705 C CA . GLY A 1 96 ? 21.152 0.510 4.933 1.00 91.50 96 GLY A CA 1
ATOM 706 C C . GLY A 1 96 ? 21.065 -0.874 5.582 1.00 91.50 96 GLY A C 1
ATOM 707 O O . GLY A 1 96 ? 21.986 -1.667 5.386 1.00 91.50 96 GLY A O 1
ATOM 708 N N . ASP A 1 97 ? 19.976 -1.198 6.286 1.00 91.44 97 ASP A N 1
ATOM 709 C CA . ASP A 1 97 ? 19.748 -2.522 6.862 1.00 91.44 97 ASP A CA 1
ATOM 710 C C . ASP A 1 97 ? 18.841 -3.369 5.960 1.00 91.44 97 ASP A C 1
ATOM 712 O O . ASP A 1 97 ? 17.620 -3.229 5.941 1.00 91.44 97 ASP A O 1
ATOM 716 N N . ASN A 1 98 ? 19.463 -4.288 5.221 1.00 93.50 98 ASN A N 1
ATOM 717 C CA . ASN A 1 98 ? 18.753 -5.234 4.360 1.00 93.50 98 ASN A CA 1
ATOM 718 C C . ASN A 1 98 ? 18.459 -6.574 5.059 1.00 93.50 98 ASN A C 1
ATOM 720 O O . ASN A 1 98 ? 18.072 -7.536 4.396 1.00 93.50 98 ASN A O 1
ATOM 724 N N . SER A 1 99 ? 18.678 -6.683 6.373 1.00 95.50 99 SER A N 1
ATOM 725 C CA . SER A 1 99 ? 18.328 -7.877 7.157 1.00 95.50 99 SER A CA 1
ATOM 726 C C . SER A 1 99 ? 16.883 -7.856 7.663 1.00 95.50 99 SER A C 1
ATOM 728 O O . SER A 1 99 ? 16.367 -8.895 8.074 1.00 95.50 99 SER A O 1
ATOM 730 N N . TYR A 1 100 ? 16.220 -6.697 7.600 1.00 96.06 100 TYR A N 1
ATOM 731 C CA . TYR A 1 100 ? 14.840 -6.522 8.035 1.00 96.06 100 TYR A CA 1
ATOM 732 C C . TYR A 1 100 ? 13.833 -7.095 7.026 1.00 96.06 100 TYR A C 1
ATOM 734 O O . TYR A 1 100 ? 13.977 -6.949 5.809 1.00 96.06 100 TYR A O 1
ATOM 742 N N . PHE A 1 101 ? 12.777 -7.721 7.545 1.00 97.44 101 PHE A N 1
ATOM 743 C CA . PHE A 1 101 ? 11.662 -8.255 6.767 1.00 97.44 101 PHE A CA 1
ATOM 744 C C . PHE A 1 101 ? 10.347 -7.786 7.369 1.00 97.44 101 PHE A C 1
ATOM 746 O O . PHE A 1 101 ? 10.185 -7.777 8.588 1.00 97.44 101 PHE A O 1
ATOM 753 N N . ILE A 1 102 ? 9.392 -7.488 6.495 1.00 97.50 102 ILE A N 1
ATOM 754 C CA . ILE A 1 102 ? 7.987 -7.352 6.868 1.00 97.50 102 ILE A CA 1
ATOM 755 C C . ILE A 1 102 ? 7.215 -8.594 6.430 1.00 97.50 102 ILE A C 1
ATOM 757 O O . ILE A 1 102 ? 7.606 -9.310 5.506 1.00 97.50 102 ILE A O 1
ATOM 761 N N . LYS A 1 103 ? 6.093 -8.831 7.088 1.00 97.50 103 LYS A N 1
ATOM 762 C CA . LYS A 1 103 ? 5.127 -9.882 6.795 1.00 97.50 103 LYS A CA 1
ATOM 763 C C . LYS A 1 103 ? 3.905 -9.254 6.160 1.00 97.50 103 LYS A C 1
ATOM 765 O O . LYS A 1 103 ? 3.265 -8.389 6.761 1.00 97.50 103 LYS A O 1
ATOM 770 N N . LEU A 1 104 ? 3.589 -9.702 4.957 1.00 96.75 104 LEU A N 1
ATOM 771 C CA . LEU A 1 104 ? 2.470 -9.215 4.171 1.00 96.75 104 LEU A CA 1
ATOM 772 C C . LEU A 1 104 ? 1.434 -10.323 4.007 1.00 96.75 104 LEU A C 1
ATOM 774 O O . LEU A 1 104 ? 1.776 -11.435 3.608 1.00 96.75 104 LEU A O 1
ATOM 778 N N . ARG A 1 105 ? 0.165 -10.007 4.255 1.00 95.31 105 ARG A N 1
ATOM 779 C CA . ARG A 1 105 ? -0.979 -10.812 3.807 1.00 95.31 105 ARG A CA 1
ATOM 780 C C . ARG A 1 105 ? -1.776 -10.008 2.802 1.00 95.31 105 ARG A C 1
ATOM 782 O O . ARG A 1 105 ? -2.182 -8.889 3.114 1.00 95.31 105 ARG A O 1
ATOM 789 N N . HIS A 1 106 ? -1.963 -10.556 1.609 1.00 95.81 106 HIS A N 1
ATOM 790 C CA . HIS A 1 106 ? -2.754 -9.901 0.581 1.00 95.81 106 HIS A CA 1
ATOM 791 C C . HIS A 1 106 ? -4.235 -10.205 0.788 1.00 95.81 106 HIS A C 1
ATOM 793 O O . HIS A 1 106 ? -4.589 -11.328 1.141 1.00 95.81 106 HIS A O 1
ATOM 799 N N . VAL A 1 107 ? -5.077 -9.214 0.535 1.00 95.25 107 VAL A N 1
ATOM 800 C CA . VAL A 1 107 ? -6.515 -9.367 0.361 1.00 95.25 107 VAL A CA 1
ATOM 801 C C . VAL A 1 107 ? -6.832 -9.075 -1.091 1.00 95.25 107 VAL A C 1
ATOM 803 O O . VAL A 1 107 ? -6.635 -7.944 -1.545 1.00 95.25 107 VAL A O 1
ATOM 806 N N . ASP A 1 108 ? -7.282 -10.089 -1.822 1.00 93.56 108 ASP A N 1
ATOM 807 C CA . ASP A 1 108 ? -7.677 -9.911 -3.217 1.00 93.56 108 ASP A CA 1
ATOM 808 C C . ASP A 1 108 ? -9.038 -9.210 -3.355 1.00 93.56 108 ASP A C 1
ATOM 810 O O . ASP A 1 108 ? -9.711 -8.905 -2.370 1.00 93.56 108 ASP A O 1
ATOM 814 N N . SER A 1 109 ? -9.454 -8.938 -4.590 1.00 93.38 109 SER A N 1
ATOM 815 C CA . SER A 1 109 ? -10.720 -8.257 -4.884 1.00 93.38 109 SER A CA 1
ATOM 816 C C . SER A 1 109 ? -11.973 -9.034 -4.482 1.00 93.38 109 SER A C 1
ATOM 818 O O . SER A 1 109 ? -13.043 -8.436 -4.400 1.00 93.38 109 SER A O 1
ATOM 820 N N . SER A 1 110 ? -11.859 -10.334 -4.198 1.00 91.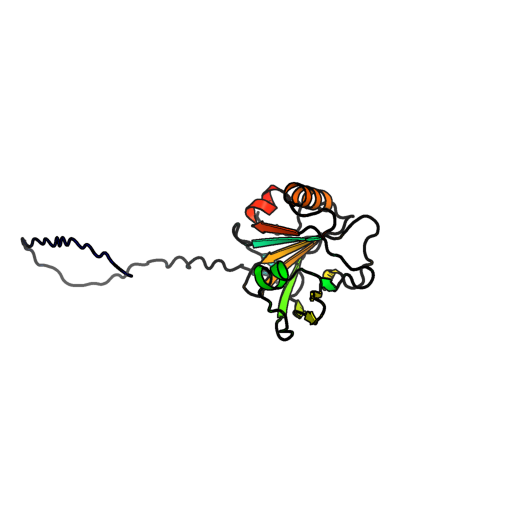25 110 SER A N 1
ATOM 821 C CA . SER A 1 110 ? -12.954 -11.144 -3.653 1.00 91.25 110 SER A CA 1
ATOM 822 C C . SER A 1 110 ? -13.043 -11.082 -2.125 1.00 91.25 110 SER A C 1
ATOM 824 O O . SER A 1 110 ? -13.971 -11.646 -1.550 1.00 91.25 110 SER A O 1
ATOM 826 N N . GLY A 1 111 ? -12.088 -10.420 -1.462 1.00 90.81 111 GLY A N 1
ATOM 827 C CA . GLY A 1 111 ? -11.951 -10.456 -0.007 1.00 90.81 111 GLY A CA 1
ATOM 828 C C . GLY A 1 111 ? -11.258 -11.722 0.500 1.00 90.81 111 GLY A C 1
ATOM 829 O O . GLY A 1 111 ? -11.298 -12.006 1.694 1.00 90.81 111 GLY A O 1
ATOM 830 N N . THR A 1 112 ? -10.609 -12.504 -0.368 1.00 91.06 112 THR A N 1
ATOM 831 C CA . THR A 1 112 ? -9.857 -13.684 0.072 1.00 91.06 112 THR A CA 1
ATOM 832 C C . THR A 1 112 ? -8.495 -13.260 0.607 1.00 91.06 112 THR A C 1
ATOM 834 O O . THR A 1 112 ? -7.752 -12.520 -0.043 1.00 91.06 112 THR A O 1
ATOM 837 N N . ILE A 1 113 ? -8.148 -13.755 1.798 1.00 91.62 113 ILE A N 1
ATOM 838 C CA . ILE A 1 113 ? -6.866 -13.474 2.450 1.00 91.62 113 ILE A CA 1
ATOM 839 C C . ILE A 1 113 ? -5.860 -14.561 2.096 1.00 91.62 113 ILE A C 1
ATOM 841 O O . ILE A 1 113 ? -6.089 -15.743 2.350 1.00 91.62 113 ILE A O 1
ATOM 845 N N . THR A 1 114 ? -4.715 -14.159 1.557 1.00 90.88 114 THR A N 1
ATOM 846 C CA . THR A 1 114 ? -3.633 -15.086 1.226 1.00 90.88 114 THR A CA 1
ATOM 847 C C . THR A 1 114 ? -2.820 -15.493 2.454 1.00 90.88 114 THR A C 1
ATOM 849 O O . THR A 1 114 ? -2.870 -14.883 3.534 1.00 90.88 114 THR A O 1
ATOM 852 N N . ASP A 1 115 ? -1.966 -16.493 2.253 1.00 90.56 115 ASP A N 1
ATOM 853 C CA . ASP A 1 115 ? -0.897 -16.798 3.192 1.00 90.56 115 ASP A CA 1
ATOM 854 C C . ASP A 1 115 ? 0.028 -15.597 3.416 1.00 90.56 115 ASP A C 1
ATOM 856 O O . ASP A 1 115 ? 0.141 -14.681 2.594 1.00 90.56 115 ASP A O 1
ATOM 860 N N . GLU A 1 116 ? 0.670 -15.607 4.582 1.00 93.94 116 GLU A N 1
ATOM 861 C CA . GLU A 1 116 ? 1.675 -14.620 4.950 1.00 93.94 116 GLU A CA 1
ATOM 862 C C . GLU A 1 116 ? 2.943 -14.829 4.121 1.00 93.94 116 GLU A C 1
ATOM 864 O O . GLU A 1 116 ? 3.486 -15.932 4.057 1.00 93.94 116 GLU A O 1
ATOM 869 N N . VAL A 1 117 ? 3.439 -13.749 3.526 1.00 95.38 117 VAL A N 1
ATOM 870 C CA . VAL A 1 117 ? 4.675 -13.734 2.745 1.00 95.38 117 VAL A CA 1
ATOM 871 C C . VAL A 1 117 ? 5.667 -12.777 3.393 1.00 95.38 117 VAL A C 1
ATOM 873 O O . VAL A 1 117 ? 5.320 -11.656 3.769 1.00 95.38 117 VAL A O 1
ATOM 876 N N . LEU A 1 118 ? 6.921 -13.214 3.511 1.00 96.62 118 LEU A N 1
ATOM 877 C CA . LEU A 1 118 ? 8.021 -12.347 3.923 1.00 96.62 118 LEU A CA 1
ATOM 878 C C . LEU A 1 118 ? 8.467 -11.480 2.747 1.00 96.62 118 LEU A C 1
ATOM 880 O O . LEU A 1 118 ? 8.798 -11.994 1.679 1.00 96.62 118 LEU A O 1
ATOM 884 N N . SER A 1 119 ? 8.541 -10.173 2.969 1.00 96.50 119 SER A N 1
ATOM 885 C CA . SER A 1 119 ? 9.118 -9.222 2.029 1.00 96.50 119 SER A CA 1
ATOM 886 C C . SER A 1 119 ? 10.326 -8.544 2.661 1.00 96.50 119 SER A C 1
ATOM 888 O O . SER A 1 119 ? 10.213 -7.879 3.692 1.00 96.50 119 SER A O 1
ATOM 890 N N . GLN A 1 120 ? 11.486 -8.703 2.027 1.00 96.50 120 GLN A N 1
ATOM 891 C CA . GLN A 1 120 ? 12.726 -8.073 2.465 1.00 96.50 120 GLN A CA 1
ATOM 892 C C . GLN A 1 120 ? 12.641 -6.557 2.294 1.00 96.50 120 GLN A C 1
ATOM 894 O O . GLN A 1 120 ? 12.236 -6.066 1.238 1.00 96.50 120 GLN A O 1
ATOM 899 N N . ALA A 1 121 ? 13.077 -5.825 3.313 1.00 95.00 121 ALA A N 1
ATOM 900 C CA . ALA A 1 121 ? 13.356 -4.408 3.194 1.00 95.00 121 ALA A CA 1
ATOM 901 C C . ALA A 1 121 ? 14.664 -4.244 2.424 1.00 95.00 121 ALA A C 1
ATOM 903 O O . ALA A 1 121 ? 15.725 -4.654 2.893 1.00 95.00 121 ALA A O 1
ATOM 904 N N . VAL A 1 122 ? 14.603 -3.687 1.217 1.00 91.94 122 VAL A N 1
ATOM 905 C CA . VAL A 1 122 ? 15.804 -3.479 0.409 1.00 91.94 122 VAL A CA 1
ATOM 906 C C . VAL A 1 122 ? 16.054 -1.997 0.244 1.00 91.94 122 VAL A C 1
ATOM 908 O O . VAL A 1 122 ? 15.268 -1.274 -0.360 1.00 91.94 122 VAL A O 1
ATOM 911 N N . SER A 1 123 ? 17.212 -1.572 0.720 1.00 90.00 123 SER A N 1
ATOM 912 C CA . SER A 1 123 ? 17.756 -0.243 0.527 1.00 90.00 123 SER A CA 1
ATOM 913 C C . SER A 1 123 ? 19.126 -0.337 -0.143 1.00 90.00 123 SER A C 1
ATOM 915 O O . SER A 1 123 ? 19.969 -1.180 0.181 1.00 90.00 123 SER A O 1
ATOM 917 N N . VAL A 1 124 ? 19.347 0.512 -1.141 1.00 83.00 124 VAL A N 1
ATOM 918 C CA . VAL A 1 124 ? 20.641 0.652 -1.825 1.00 83.00 124 VAL A CA 1
ATOM 919 C C . VAL A 1 124 ? 21.104 2.103 -1.746 1.00 83.00 124 VAL A C 1
ATOM 921 O O . VAL A 1 124 ? 20.306 3.000 -1.479 1.00 83.00 124 VAL A O 1
ATOM 924 N N . LYS A 1 125 ? 22.391 2.358 -2.023 1.00 71.31 125 LYS A N 1
ATOM 925 C CA . LYS A 1 125 ? 23.013 3.696 -1.921 1.00 71.31 125 LYS A CA 1
ATOM 926 C C . LYS A 1 125 ? 22.274 4.823 -2.664 1.00 71.31 125 LYS A C 1
ATOM 928 O O . LYS A 1 125 ? 22.517 5.983 -2.364 1.00 71.31 125 LYS A O 1
ATOM 933 N N . SER A 1 126 ? 21.395 4.510 -3.617 1.00 67.88 126 SER A N 1
ATOM 934 C CA . SER A 1 126 ? 20.657 5.478 -4.436 1.00 67.88 126 SER A CA 1
ATOM 935 C C . SER A 1 126 ? 19.292 5.907 -3.869 1.00 67.88 126 SER A C 1
ATOM 937 O O . SER A 1 126 ? 18.429 6.291 -4.654 1.00 67.88 126 SER A O 1
ATOM 939 N N . SER A 1 127 ? 19.047 5.800 -2.558 1.00 77.94 127 SER A N 1
ATOM 940 C CA . SER A 1 127 ? 17.750 6.157 -1.940 1.00 77.94 127 SER A CA 1
ATOM 941 C C . SER A 1 127 ? 16.547 5.416 -2.546 1.00 77.94 127 SER A C 1
ATOM 943 O O . SER A 1 127 ? 15.467 5.979 -2.710 1.00 77.94 127 SER A O 1
ATOM 945 N N . ASN A 1 128 ? 16.754 4.155 -2.927 1.00 85.25 128 ASN A N 1
ATOM 946 C CA . ASN A 1 128 ? 15.699 3.267 -3.407 1.00 85.25 128 ASN A CA 1
ATOM 947 C C . ASN A 1 128 ? 15.351 2.314 -2.265 1.00 85.25 128 ASN A C 1
ATOM 949 O O . ASN A 1 128 ? 16.210 1.524 -1.866 1.00 85.25 128 ASN A O 1
ATOM 953 N N . TYR A 1 129 ? 14.143 2.456 -1.726 1.00 92.69 129 TYR A N 1
ATOM 954 C CA . TYR A 1 129 ? 13.659 1.803 -0.517 1.00 92.69 129 TYR A CA 1
ATOM 955 C C . TYR A 1 129 ? 12.457 0.942 -0.884 1.00 92.69 129 TYR A C 1
ATOM 957 O O . TYR A 1 129 ? 11.337 1.435 -1.016 1.00 92.69 129 TYR A O 1
ATOM 965 N N . ARG A 1 130 ? 12.691 -0.345 -1.124 1.00 93.06 130 ARG A N 1
ATOM 966 C CA . ARG A 1 130 ? 11.715 -1.210 -1.784 1.00 93.06 130 ARG A CA 1
ATOM 967 C C . ARG A 1 130 ? 11.334 -2.430 -0.963 1.00 93.06 130 ARG A C 1
ATOM 969 O O . ARG A 1 130 ? 12.150 -2.974 -0.220 1.00 93.06 130 ARG A O 1
ATOM 976 N N . PHE A 1 131 ? 10.109 -2.873 -1.204 1.00 95.38 131 PHE A N 1
ATOM 977 C CA . PHE A 1 131 ? 9.554 -4.148 -0.768 1.00 95.38 131 PHE A CA 1
ATOM 978 C C . PHE A 1 131 ? 8.992 -4.892 -1.986 1.00 95.38 131 PHE A C 1
ATOM 980 O O . PHE A 1 131 ? 8.587 -4.268 -2.969 1.00 95.38 131 PHE A O 1
ATOM 987 N N . GLU A 1 132 ? 8.975 -6.220 -1.936 1.00 95.56 132 GLU A N 1
ATOM 988 C CA . GLU A 1 132 ? 8.344 -7.053 -2.960 1.00 95.56 132 GLU A CA 1
ATOM 989 C C . GLU A 1 132 ? 6.857 -7.242 -2.625 1.00 95.56 132 GLU A C 1
ATOM 991 O O . GLU A 1 132 ? 6.494 -7.670 -1.529 1.00 95.56 132 GLU A O 1
ATOM 996 N N . LEU A 1 133 ? 5.986 -6.956 -3.587 1.00 94.94 133 LEU A N 1
ATOM 997 C CA . LEU A 1 133 ? 4.550 -7.184 -3.512 1.00 94.94 133 LEU A CA 1
ATOM 998 C C . LEU A 1 133 ? 4.217 -8.451 -4.293 1.00 94.94 133 LEU A C 1
ATOM 1000 O O . LEU A 1 133 ? 4.110 -8.430 -5.520 1.00 94.94 133 LEU A O 1
ATOM 1004 N N . ALA A 1 134 ? 4.047 -9.566 -3.581 1.00 93.31 134 ALA A N 1
ATOM 1005 C CA . ALA A 1 134 ? 3.747 -10.856 -4.201 1.00 93.31 134 ALA A CA 1
ATOM 1006 C C . ALA A 1 134 ? 2.483 -10.809 -5.084 1.00 93.31 134 ALA A C 1
ATOM 1008 O O . ALA A 1 134 ? 2.466 -11.436 -6.138 1.00 93.31 134 ALA A O 1
ATOM 1009 N N . ALA A 1 135 ? 1.478 -10.005 -4.713 1.00 93.38 135 ALA A N 1
ATOM 1010 C CA . ALA A 1 135 ? 0.247 -9.827 -5.486 1.00 93.38 135 ALA A CA 1
ATOM 1011 C C . ALA A 1 135 ? 0.460 -9.207 -6.879 1.00 93.38 135 ALA A C 1
ATOM 1013 O O . ALA A 1 135 ? -0.360 -9.406 -7.763 1.00 93.38 135 ALA A O 1
ATOM 1014 N N . ALA A 1 136 ? 1.565 -8.489 -7.102 1.00 93.38 136 ALA A N 1
ATOM 1015 C CA . ALA A 1 136 ? 1.900 -7.922 -8.409 1.00 93.38 136 ALA A CA 1
ATOM 1016 C C . ALA A 1 136 ? 2.632 -8.923 -9.327 1.00 93.38 136 ALA A C 1
ATOM 1018 O O . ALA A 1 136 ? 2.901 -8.629 -10.494 1.00 93.38 136 ALA A O 1
ATOM 1019 N N . ALA A 1 137 ? 3.035 -10.092 -8.815 1.00 91.12 137 ALA A N 1
ATOM 1020 C CA . ALA A 1 137 ? 3.837 -11.040 -9.576 1.00 91.12 137 ALA A CA 1
ATOM 1021 C C . ALA A 1 137 ? 3.043 -11.618 -10.760 1.00 91.12 137 ALA A C 1
ATOM 1023 O O . ALA A 1 137 ? 1.988 -12.216 -10.590 1.00 91.12 137 ALA A O 1
ATOM 1024 N N . GLY A 1 138 ? 3.583 -11.462 -11.972 1.00 90.19 138 GLY A N 1
ATOM 1025 C CA . GLY A 1 138 ? 2.948 -11.958 -13.199 1.00 90.19 138 GLY A CA 1
ATOM 1026 C C . GLY A 1 138 ? 1.846 -11.053 -13.757 1.00 90.19 138 GLY A C 1
ATOM 1027 O O . GLY A 1 138 ? 1.326 -11.349 -14.829 1.00 90.19 138 GLY A O 1
ATOM 1028 N N . ILE A 1 139 ? 1.533 -9.938 -13.090 1.00 91.38 139 ILE A N 1
ATOM 1029 C CA . ILE A 1 139 ? 0.561 -8.953 -13.567 1.00 91.38 139 ILE A CA 1
ATOM 1030 C C . ILE A 1 139 ? 1.314 -7.836 -14.315 1.00 91.38 139 ILE A C 1
ATOM 1032 O O . ILE A 1 139 ? 2.243 -7.242 -13.755 1.00 91.38 139 ILE A O 1
ATOM 1036 N N . PRO A 1 140 ? 0.964 -7.530 -15.578 1.00 92.56 140 PRO A N 1
ATOM 1037 C CA . PRO A 1 140 ? 1.518 -6.379 -16.287 1.00 92.56 140 PRO A CA 1
ATOM 1038 C C . PRO A 1 140 ? 1.210 -5.066 -15.563 1.00 92.56 140 PRO A C 1
ATOM 1040 O O . PRO A 1 140 ? 0.156 -4.921 -14.948 1.00 92.56 140 PRO A O 1
ATOM 1043 N N . PHE A 1 141 ? 2.110 -4.086 -15.658 1.00 93.75 141 PHE A N 1
ATOM 1044 C CA . PHE A 1 141 ? 1.814 -2.755 -15.133 1.00 93.75 141 PHE A CA 1
ATOM 1045 C C . PHE A 1 141 ? 0.630 -2.141 -15.907 1.00 93.75 141 PHE A C 1
ATOM 1047 O O . PHE A 1 141 ? 0.676 -2.138 -17.142 1.00 93.75 141 PHE A O 1
ATOM 1054 N N . PRO A 1 142 ? -0.411 -1.615 -15.233 1.00 93.31 142 PRO A N 1
ATOM 1055 C CA . PRO A 1 142 ? -1.575 -1.060 -15.920 1.00 93.31 142 PRO A CA 1
ATOM 1056 C C . PRO A 1 142 ? -1.231 0.145 -16.801 1.00 93.31 142 PRO A C 1
ATOM 1058 O O . PRO A 1 142 ? -0.418 0.997 -16.440 1.00 93.31 142 PRO A O 1
ATOM 1061 N N . SER A 1 143 ? -1.881 0.248 -17.961 1.00 92.25 143 SER A N 1
ATOM 1062 C CA . SER A 1 143 ? -1.680 1.360 -18.902 1.00 92.25 143 SER A CA 1
ATOM 1063 C C . SER A 1 143 ? -2.595 2.562 -18.649 1.00 92.25 143 SER A C 1
ATOM 1065 O O . SER A 1 143 ? -2.381 3.624 -19.228 1.00 92.25 143 SER A O 1
ATOM 1067 N N . ASN A 1 144 ? -3.626 2.403 -17.821 1.00 93.12 144 ASN A N 1
ATOM 1068 C CA . ASN A 1 144 ? -4.687 3.384 -17.574 1.00 93.12 144 ASN A CA 1
ATOM 1069 C C . ASN A 1 144 ? -4.602 4.069 -16.199 1.00 93.12 144 ASN A C 1
ATOM 1071 O O . ASN A 1 144 ? -5.499 4.824 -15.839 1.00 93.12 144 ASN A O 1
ATOM 1075 N N . GLY A 1 145 ? -3.531 3.848 -15.436 1.00 91.94 145 GLY A N 1
ATOM 1076 C CA . GLY A 1 145 ? -3.341 4.494 -14.141 1.00 91.94 145 GLY A CA 1
ATOM 1077 C C . GLY A 1 145 ? -2.283 3.807 -13.290 1.00 91.94 145 GLY A C 1
ATOM 1078 O O . GLY A 1 145 ? -1.775 2.744 -13.640 1.00 91.94 145 GLY A O 1
ATOM 1079 N N . TYR A 1 146 ? -1.947 4.421 -12.157 1.00 94.94 146 TYR A N 1
ATOM 1080 C CA . TYR A 1 146 ? -1.085 3.784 -11.163 1.00 94.94 146 TYR A CA 1
ATOM 1081 C C . TYR A 1 146 ? -1.917 2.832 -10.298 1.00 94.94 146 TYR A C 1
ATOM 1083 O O . TYR A 1 146 ? -2.952 3.259 -9.779 1.00 94.94 146 TYR A O 1
ATOM 1091 N N . PRO A 1 147 ? -1.467 1.585 -10.080 1.00 96.56 147 PRO A N 1
ATOM 1092 C CA . PRO A 1 147 ? -1.970 0.766 -8.986 1.00 96.56 147 PRO A CA 1
ATOM 1093 C C . PRO A 1 147 ? -1.831 1.497 -7.649 1.00 96.56 147 PRO A C 1
ATOM 1095 O O . PRO A 1 147 ? -0.871 2.248 -7.440 1.00 96.56 147 PRO A O 1
ATOM 1098 N N . LEU A 1 148 ? -2.752 1.243 -6.728 1.00 97.81 148 LEU A N 1
ATOM 1099 C CA . LEU A 1 148 ? -2.731 1.790 -5.376 1.00 97.81 148 LEU A CA 1
ATOM 1100 C C . LEU A 1 148 ? -2.458 0.657 -4.385 1.00 97.81 148 LEU A C 1
ATOM 1102 O O . LEU A 1 148 ? -3.199 -0.317 -4.314 1.00 97.81 148 LEU A O 1
ATOM 1106 N N . GLY A 1 149 ? -1.383 0.772 -3.614 1.00 97.88 149 GLY A N 1
ATOM 1107 C CA . GLY A 1 149 ? -1.121 -0.118 -2.491 1.00 97.88 149 GLY A CA 1
ATOM 1108 C C . GLY A 1 149 ? -1.771 0.441 -1.235 1.00 97.88 149 GLY A C 1
ATOM 1109 O O . GLY A 1 149 ? -1.501 1.585 -0.861 1.00 97.88 149 GLY A O 1
ATOM 1110 N N . ILE A 1 150 ? -2.608 -0.363 -0.588 1.00 98.50 150 ILE A N 1
ATOM 1111 C CA . ILE A 1 150 ? -3.308 -0.008 0.646 1.00 98.50 150 ILE A CA 1
ATOM 1112 C C . ILE A 1 150 ? -2.807 -0.950 1.730 1.00 98.50 150 ILE A C 1
ATOM 1114 O O . ILE A 1 150 ? -3.112 -2.136 1.689 1.00 98.50 150 ILE A O 1
ATOM 1118 N N . PHE A 1 151 ? -2.027 -0.442 2.679 1.00 98.50 151 PHE A N 1
ATOM 1119 C CA . PHE A 1 151 ? -1.373 -1.234 3.719 1.00 98.50 151 PHE A CA 1
ATOM 1120 C C . PHE A 1 151 ? -1.925 -0.852 5.085 1.00 98.50 151 PHE A C 1
ATOM 1122 O O . PHE A 1 151 ? -1.809 0.301 5.496 1.00 98.50 151 PHE A O 1
ATOM 1129 N N . ILE A 1 152 ? -2.469 -1.816 5.818 1.00 98.12 152 ILE A N 1
ATOM 1130 C CA . ILE A 1 152 ? -2.936 -1.645 7.192 1.00 98.12 152 ILE A CA 1
ATOM 1131 C C . ILE A 1 152 ? -1.902 -2.254 8.131 1.00 98.12 152 ILE A C 1
ATOM 1133 O O . ILE A 1 152 ? -1.587 -3.443 8.038 1.00 98.12 152 ILE A O 1
ATOM 1137 N N . LYS A 1 153 ? -1.371 -1.444 9.050 1.00 97.50 153 LYS A N 1
ATOM 1138 C CA . LYS A 1 153 ? -0.396 -1.893 10.045 1.00 97.50 153 LYS A CA 1
ATOM 1139 C C . LYS A 1 153 ? -1.105 -2.641 11.174 1.00 97.50 153 LYS A C 1
ATOM 1141 O O . LYS A 1 153 ? -1.760 -2.028 12.018 1.00 97.50 153 LYS A O 1
ATOM 1146 N N . VAL A 1 154 ? -0.946 -3.964 11.183 1.00 95.12 154 VAL A N 1
ATOM 1147 C CA . VAL A 1 154 ? -1.580 -4.893 12.141 1.00 95.12 154 VAL A CA 1
ATOM 1148 C C . VAL A 1 154 ? -0.610 -5.400 13.218 1.00 95.12 154 VAL A C 1
ATOM 1150 O O . VAL A 1 154 ? -1.012 -6.049 14.179 1.00 95.12 154 VAL A O 1
ATOM 1153 N N . GLY A 1 155 ? 0.676 -5.082 13.076 1.00 93.81 155 GLY A N 1
ATOM 1154 C CA . GLY A 1 155 ? 1.728 -5.318 14.061 1.00 93.81 155 GLY A CA 1
ATOM 1155 C C . GLY A 1 155 ? 2.985 -4.505 13.728 1.00 93.81 155 GLY A C 1
ATOM 1156 O O . GLY A 1 155 ? 2.972 -3.733 12.768 1.00 93.81 155 GLY A O 1
ATOM 1157 N N . PRO A 1 156 ? 4.083 -4.656 14.489 1.00 93.75 156 PRO A N 1
ATOM 1158 C CA . PRO A 1 156 ? 5.320 -3.912 14.240 1.00 93.75 156 PRO A CA 1
ATOM 1159 C C . PRO A 1 156 ? 5.906 -4.158 12.844 1.00 93.75 156 PRO A C 1
ATOM 1161 O O . PRO A 1 156 ? 6.266 -3.199 12.169 1.00 93.75 156 PRO A O 1
ATOM 1164 N N . ASP A 1 157 ? 5.936 -5.425 12.421 1.00 95.88 157 ASP A N 1
ATOM 1165 C CA . ASP A 1 157 ? 6.456 -5.927 11.144 1.00 95.88 157 ASP A CA 1
ATOM 1166 C C . ASP A 1 157 ? 5.362 -6.581 10.277 1.00 95.88 157 ASP A C 1
ATOM 1168 O O . ASP A 1 157 ? 5.681 -7.239 9.292 1.00 95.88 157 ASP A O 1
ATOM 1172 N N . ARG A 1 158 ? 4.075 -6.463 10.644 1.00 96.25 158 ARG A N 1
ATOM 1173 C CA . ARG A 1 158 ? 2.959 -7.182 9.998 1.00 96.25 158 ARG A CA 1
ATOM 1174 C C . ARG A 1 158 ? 1.953 -6.232 9.370 1.00 96.25 158 ARG A C 1
ATOM 1176 O O . ARG A 1 158 ? 1.472 -5.308 10.032 1.00 96.25 158 ARG A O 1
ATOM 1183 N N . PHE A 1 159 ? 1.576 -6.527 8.129 1.00 97.25 159 PHE A N 1
ATOM 1184 C CA . PHE A 1 159 ? 0.637 -5.725 7.355 1.00 97.25 159 PHE A CA 1
ATOM 1185 C C . PHE A 1 159 ? -0.372 -6.605 6.617 1.00 97.25 159 PHE A C 1
ATOM 1187 O O . PHE A 1 159 ? -0.012 -7.597 5.977 1.00 97.25 159 PHE A O 1
ATOM 1194 N N . LEU A 1 160 ? -1.635 -6.197 6.679 1.00 96.69 160 LEU A N 1
ATOM 1195 C CA . LEU A 1 160 ? -2.649 -6.607 5.714 1.00 96.69 160 LEU A CA 1
ATOM 1196 C C . LEU A 1 160 ? -2.589 -5.616 4.553 1.00 96.69 160 LEU A C 1
ATOM 1198 O O . LEU A 1 160 ? -2.456 -4.416 4.802 1.00 96.69 160 LEU A O 1
ATOM 1202 N N . TYR A 1 161 ? -2.663 -6.072 3.308 1.00 97.50 161 TYR A N 1
ATOM 1203 C CA . TYR A 1 161 ? -2.670 -5.148 2.179 1.00 97.50 161 TYR A CA 1
ATOM 1204 C C . TYR A 1 161 ? -3.583 -5.585 1.046 1.00 97.50 161 TYR A C 1
ATOM 1206 O O . TYR A 1 161 ? -3.764 -6.773 0.805 1.00 97.50 161 TYR A O 1
ATOM 1214 N N . ASN A 1 162 ? -4.108 -4.606 0.321 1.00 97.38 162 ASN A N 1
ATOM 1215 C CA . ASN A 1 162 ? -4.746 -4.805 -0.972 1.00 97.38 162 ASN A CA 1
ATOM 1216 C C . ASN A 1 162 ? -3.930 -4.067 -2.040 1.00 97.38 162 ASN A C 1
ATOM 1218 O O . ASN A 1 162 ? -3.403 -2.973 -1.794 1.00 97.38 162 ASN A O 1
ATOM 1222 N N . LEU A 1 163 ? -3.798 -4.694 -3.207 1.00 97.25 163 LEU A N 1
ATOM 1223 C CA . LEU A 1 163 ? -3.214 -4.082 -4.391 1.00 97.25 163 LEU A CA 1
ATOM 1224 C C . LEU A 1 163 ? -4.332 -3.693 -5.358 1.00 97.25 163 LEU A C 1
ATOM 1226 O O . LEU A 1 163 ? -4.761 -4.503 -6.170 1.00 97.25 163 LEU A O 1
ATOM 1230 N N . CYS A 1 164 ? -4.775 -2.447 -5.250 1.00 97.25 164 CYS A N 1
ATOM 1231 C CA . CYS A 1 164 ? -5.927 -1.920 -5.961 1.00 97.25 164 CYS A CA 1
ATOM 1232 C C . CYS A 1 164 ? -5.543 -1.505 -7.393 1.00 97.25 164 CYS A C 1
ATOM 1234 O O . CYS A 1 164 ? -4.756 -0.568 -7.593 1.00 97.25 164 CYS A O 1
ATOM 1236 N N . LEU A 1 165 ? -6.057 -2.217 -8.395 1.00 96.75 165 LEU A N 1
ATOM 1237 C CA . LEU A 1 165 ? -5.781 -1.970 -9.814 1.00 96.75 165 LEU A CA 1
ATOM 1238 C C . LEU A 1 165 ? -6.799 -0.993 -10.426 1.00 96.75 165 LEU A C 1
ATOM 1240 O O . LEU A 1 165 ? -7.955 -0.999 -10.016 1.00 96.75 165 LEU A O 1
ATOM 1244 N N . PRO A 1 166 ? -6.421 -0.201 -11.451 1.00 96.75 166 PRO A N 1
ATOM 1245 C CA . PRO A 1 166 ? -7.315 0.785 -12.074 1.00 96.75 166 PRO A CA 1
ATOM 1246 C C . PRO A 1 166 ? -8.663 0.259 -12.586 1.00 96.75 166 PRO A C 1
ATOM 1248 O O . PRO A 1 166 ? -9.626 1.018 -12.634 1.00 96.75 166 PRO A O 1
ATOM 1251 N N . ASP A 1 167 ? -8.733 -1.019 -12.963 1.00 95.81 167 ASP A N 1
ATOM 1252 C CA . ASP A 1 167 ? -9.947 -1.640 -13.509 1.00 95.81 167 ASP A CA 1
ATOM 1253 C C . ASP A 1 167 ? -10.879 -2.214 -12.426 1.00 95.81 167 ASP A C 1
ATOM 1255 O O . ASP A 1 167 ? -11.955 -2.728 -12.738 1.00 95.81 167 ASP A O 1
ATOM 1259 N N . GLU A 1 168 ? -10.493 -2.148 -11.151 1.00 96.00 168 GLU A N 1
ATOM 1260 C CA . GLU A 1 168 ? -11.314 -2.641 -10.047 1.00 96.00 168 GLU A CA 1
ATOM 1261 C C . GLU A 1 168 ? -12.404 -1.638 -9.659 1.00 96.00 168 GLU A C 1
ATOM 1263 O O . GLU A 1 168 ? -12.215 -0.421 -9.661 1.00 96.00 168 GLU A O 1
ATOM 1268 N N . THR A 1 169 ? -13.573 -2.150 -9.273 1.00 96.00 169 THR A N 1
ATOM 1269 C CA . THR A 1 169 ? -14.769 -1.331 -9.009 1.00 96.00 169 THR A CA 1
ATOM 1270 C C . THR A 1 169 ? -14.592 -0.347 -7.854 1.00 96.00 169 THR A C 1
ATOM 1272 O O . THR A 1 169 ? -15.213 0.714 -7.851 1.00 96.00 169 THR A O 1
ATOM 1275 N N . PHE A 1 170 ? -13.735 -0.673 -6.886 1.00 96.25 170 PHE A N 1
ATOM 1276 C CA . PHE A 1 170 ? -13.401 0.172 -5.737 1.00 96.25 170 PHE A CA 1
ATOM 1277 C C . PHE A 1 170 ? -12.191 1.089 -5.994 1.00 96.25 170 PHE A C 1
ATOM 1279 O O . PHE A 1 170 ? -11.802 1.859 -5.119 1.00 96.25 170 PHE A O 1
ATOM 1286 N N . TYR A 1 171 ? -11.583 1.068 -7.183 1.00 98.06 171 TYR A N 1
ATOM 1287 C CA . TYR A 1 171 ? -10.416 1.908 -7.465 1.00 98.06 171 TYR A CA 1
ATOM 1288 C C . TYR A 1 171 ? -10.729 3.398 -7.360 1.00 98.06 171 TYR A C 1
ATOM 1290 O O . TYR A 1 171 ? -9.991 4.158 -6.728 1.00 98.06 171 TYR A O 1
ATOM 1298 N N . GLN A 1 172 ? -11.847 3.826 -7.951 1.00 97.81 172 GLN A N 1
ATOM 1299 C CA . GLN A 1 172 ? -12.162 5.247 -8.051 1.00 97.81 172 GLN A CA 1
ATOM 1300 C C . GLN A 1 172 ? -12.421 5.891 -6.681 1.00 97.81 172 GLN A C 1
ATOM 1302 O O . GLN A 1 172 ? -12.056 7.048 -6.484 1.00 97.81 172 GLN A O 1
ATOM 1307 N N . GLU A 1 173 ? -13.001 5.171 -5.715 1.00 97.69 173 GLU A N 1
ATOM 1308 C CA . GLU A 1 173 ? -13.195 5.705 -4.358 1.00 97.69 173 GLU A CA 1
ATOM 1309 C C . GLU A 1 173 ? -11.862 5.917 -3.629 1.00 97.69 173 GLU A C 1
ATOM 1311 O O . GLU A 1 173 ? -11.653 6.979 -3.039 1.00 97.69 173 GLU A O 1
ATOM 1316 N N . VAL A 1 174 ? -10.921 4.973 -3.742 1.00 98.31 174 VAL A N 1
ATOM 1317 C CA . VAL A 1 174 ? -9.581 5.093 -3.144 1.00 98.31 174 VAL A CA 1
ATOM 1318 C C . VAL A 1 174 ? -8.802 6.219 -3.809 1.00 98.31 174 VAL A C 1
ATOM 1320 O O . VAL A 1 174 ? -8.183 7.033 -3.122 1.00 98.31 174 VAL A O 1
ATOM 1323 N N . ARG A 1 175 ? -8.862 6.297 -5.141 1.00 98.06 175 ARG A N 1
ATOM 1324 C CA . ARG A 1 175 ? -8.258 7.368 -5.938 1.00 98.06 175 ARG A CA 1
ATOM 1325 C C . ARG A 1 175 ? -8.777 8.737 -5.500 1.00 98.06 175 ARG A C 1
ATOM 1327 O O . ARG A 1 175 ? -7.972 9.594 -5.148 1.00 98.06 175 ARG A O 1
ATOM 1334 N N . ASN A 1 176 ? -10.098 8.909 -5.426 1.00 98.00 176 ASN A N 1
ATOM 1335 C CA . ASN A 1 176 ? -10.732 10.155 -4.990 1.00 98.00 176 ASN A CA 1
ATOM 1336 C C . ASN A 1 176 ? -10.334 10.530 -3.558 1.00 98.00 176 ASN A C 1
ATOM 1338 O O . ASN A 1 176 ? -10.050 11.695 -3.270 1.00 98.00 176 ASN A O 1
ATOM 1342 N N . PHE A 1 177 ? -10.296 9.551 -2.652 1.00 98.44 177 PHE A N 1
ATOM 1343 C CA . PHE A 1 177 ? -9.869 9.788 -1.279 1.00 98.44 177 PHE A CA 1
ATOM 1344 C C . PHE A 1 177 ? -8.402 10.233 -1.222 1.00 98.44 177 PHE A C 1
ATOM 1346 O O . PHE A 1 177 ? -8.098 11.243 -0.581 1.00 98.44 177 PHE A O 1
ATOM 1353 N N . LEU A 1 178 ? -7.512 9.552 -1.951 1.00 97.94 178 LEU A N 1
ATOM 1354 C CA . LEU A 1 178 ? -6.103 9.922 -2.081 1.00 97.94 178 LEU A CA 1
ATOM 1355 C C . LEU A 1 178 ? -5.936 11.338 -2.655 1.00 97.94 178 LEU A C 1
ATOM 1357 O O . LEU A 1 178 ? -5.195 12.134 -2.080 1.00 97.94 178 LEU A O 1
ATOM 1361 N N . ASP A 1 179 ? -6.665 11.678 -3.720 1.00 96.81 179 ASP A N 1
ATOM 1362 C CA . ASP A 1 179 ? -6.683 13.018 -4.325 1.00 96.81 179 ASP A CA 1
ATOM 1363 C C . ASP A 1 179 ? -7.128 14.095 -3.334 1.00 96.81 179 ASP A C 1
ATOM 1365 O O . ASP A 1 179 ? -6.502 15.148 -3.241 1.00 96.81 179 ASP A O 1
ATOM 1369 N N . SER A 1 180 ? -8.165 13.820 -2.540 1.00 97.12 180 SER A N 1
ATOM 1370 C CA . SER A 1 180 ? -8.701 14.780 -1.567 1.00 97.12 180 SER A CA 1
ATOM 1371 C C . SER A 1 180 ? -7.763 15.069 -0.387 1.00 97.12 180 SER A C 1
ATOM 1373 O O . SER A 1 180 ? -7.897 16.099 0.276 1.00 97.12 180 SER A O 1
ATOM 1375 N N . ARG A 1 181 ? -6.838 14.149 -0.084 1.00 96.88 181 ARG A N 1
ATOM 1376 C CA . ARG A 1 181 ? -5.958 14.207 1.096 1.00 96.88 181 ARG A CA 1
ATOM 1377 C C . ARG A 1 181 ? -4.509 14.522 0.761 1.00 96.88 181 ARG A C 1
ATOM 1379 O O . ARG A 1 181 ? -3.765 14.947 1.644 1.00 96.88 181 ARG A O 1
ATOM 1386 N N . TRP A 1 182 ? -4.091 14.287 -0.475 1.00 95.88 182 TRP A N 1
ATOM 1387 C CA . TRP A 1 182 ? -2.731 14.561 -0.900 1.00 95.88 182 TRP A CA 1
ATOM 1388 C C . TRP A 1 182 ? -2.469 16.063 -0.968 1.00 95.88 182 TRP A C 1
ATOM 1390 O O . TRP A 1 182 ? -3.122 16.805 -1.694 1.00 95.88 182 TRP A O 1
ATOM 1400 N N . THR A 1 183 ? -1.457 16.501 -0.229 1.00 93.50 183 THR A N 1
ATOM 1401 C CA . THR A 1 183 ? -1.005 17.900 -0.190 1.00 93.50 183 THR A CA 1
ATOM 1402 C C . THR A 1 183 ? 0.385 18.087 -0.799 1.00 93.50 183 THR A C 1
ATOM 1404 O O . THR A 1 183 ? 0.920 19.196 -0.809 1.00 93.50 183 THR A O 1
ATOM 1407 N N . GLY A 1 184 ? 1.000 17.009 -1.293 1.00 90.12 184 GLY A N 1
ATOM 1408 C CA . GLY A 1 184 ? 2.311 17.061 -1.925 1.00 90.12 184 GLY A CA 1
ATOM 1409 C C . GLY A 1 184 ? 2.260 17.554 -3.374 1.00 90.12 184 GLY A C 1
ATOM 1410 O O . GLY A 1 184 ? 1.217 17.862 -3.938 1.00 90.12 184 GLY A O 1
ATOM 1411 N N . SER A 1 185 ? 3.427 17.617 -4.014 1.00 88.12 185 SER A N 1
ATOM 1412 C CA . SER A 1 185 ? 3.528 18.025 -5.420 1.00 88.12 185 SER A CA 1
ATOM 1413 C C . SER A 1 185 ? 2.990 16.951 -6.372 1.00 88.12 185 SER A C 1
ATOM 1415 O O . SER A 1 185 ? 3.268 15.769 -6.180 1.00 88.12 185 SER A O 1
ATOM 1417 N N . ASN A 1 186 ? 2.348 17.377 -7.465 1.00 82.38 186 ASN A N 1
ATOM 1418 C CA . ASN A 1 186 ? 1.905 16.512 -8.572 1.00 82.38 186 ASN A CA 1
ATOM 1419 C C . ASN A 1 186 ? 3.055 15.766 -9.278 1.00 82.38 186 ASN A C 1
ATOM 1421 O O . ASN A 1 186 ? 2.819 14.811 -10.009 1.00 82.38 186 ASN A O 1
ATOM 1425 N N . ASN A 1 187 ? 4.308 16.180 -9.060 1.00 84.19 187 ASN A N 1
ATOM 1426 C CA . ASN A 1 187 ? 5.490 15.518 -9.621 1.00 84.19 187 ASN A CA 1
ATOM 1427 C C . ASN A 1 187 ? 5.999 14.352 -8.755 1.00 84.19 187 ASN A C 1
ATOM 1429 O O . ASN A 1 187 ? 7.044 13.772 -9.052 1.00 84.19 187 ASN A O 1
ATOM 1433 N N . ARG A 1 188 ? 5.316 14.031 -7.652 1.00 86.62 188 ARG A N 1
ATOM 1434 C CA . ARG A 1 188 ? 5.675 12.936 -6.745 1.00 86.62 188 ARG A CA 1
ATOM 1435 C C . ARG A 1 188 ? 4.570 11.893 -6.726 1.00 86.62 188 ARG A C 1
ATOM 1437 O O . ARG A 1 188 ? 3.404 12.213 -6.912 1.00 86.62 188 ARG A O 1
ATOM 1444 N N . ARG A 1 189 ? 4.957 10.647 -6.448 1.00 91.62 189 ARG A N 1
ATOM 1445 C CA . ARG A 1 189 ? 3.998 9.562 -6.225 1.00 91.62 189 ARG A CA 1
ATOM 1446 C C . ARG A 1 189 ? 3.214 9.823 -4.956 1.00 91.62 189 ARG A C 1
ATOM 1448 O O . ARG A 1 189 ? 3.817 9.965 -3.884 1.00 91.62 189 ARG A O 1
ATOM 1455 N N . MET A 1 190 ? 1.901 9.880 -5.115 1.00 95.06 190 MET A N 1
ATOM 1456 C CA . MET A 1 190 ? 0.983 10.267 -4.059 1.00 95.06 190 MET A CA 1
ATOM 1457 C C . MET A 1 190 ? 0.954 9.198 -2.981 1.00 95.06 190 MET A C 1
ATOM 1459 O O . MET A 1 190 ? 0.951 8.000 -3.2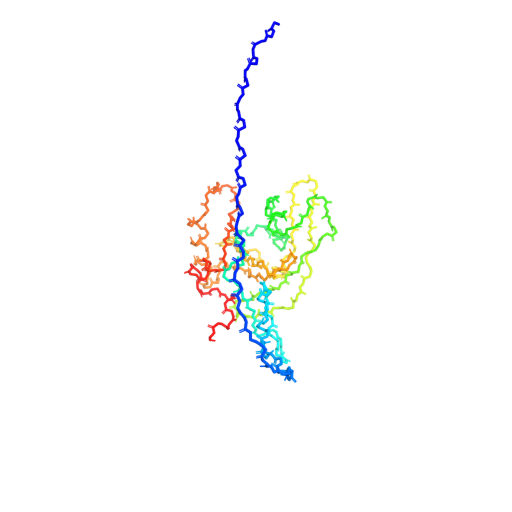69 1.00 95.06 190 MET A O 1
ATOM 1463 N N . ARG A 1 191 ? 0.970 9.647 -1.731 1.00 95.69 191 ARG A N 1
ATOM 1464 C CA . ARG A 1 191 ? 0.909 8.782 -0.559 1.00 95.69 191 ARG A CA 1
ATOM 1465 C C . ARG A 1 191 ? 0.310 9.525 0.618 1.00 95.69 191 ARG A C 1
ATOM 1467 O O . ARG A 1 191 ? 0.624 10.692 0.830 1.00 95.69 191 ARG A O 1
ATOM 1474 N N . ILE A 1 192 ? -0.518 8.859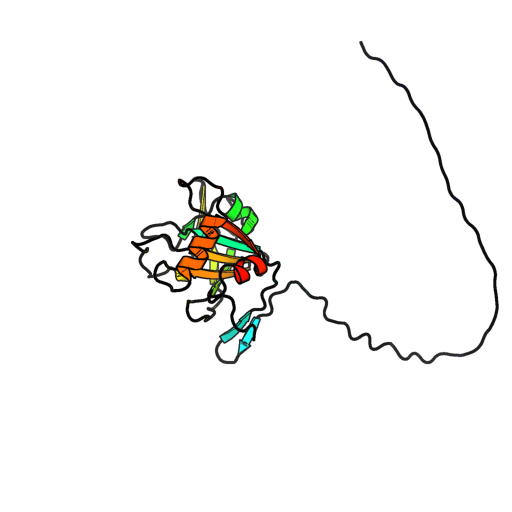 1.400 1.00 97.75 192 ILE A N 1
ATOM 1475 C CA . ILE A 1 192 ? -1.059 9.417 2.639 1.00 97.75 192 ILE A CA 1
ATOM 1476 C C . ILE A 1 192 ? -1.017 8.361 3.732 1.00 97.75 192 ILE A C 1
ATOM 1478 O O . ILE A 1 192 ? -1.167 7.169 3.458 1.00 97.75 192 ILE A O 1
ATOM 1482 N N . ILE A 1 193 ? -0.853 8.817 4.970 1.00 98.19 193 ILE A N 1
ATOM 1483 C CA . ILE A 1 193 ? -1.072 7.998 6.158 1.00 98.19 193 ILE A CA 1
ATOM 1484 C C . ILE A 1 193 ? -2.390 8.441 6.799 1.00 98.19 193 ILE A C 1
ATOM 1486 O O . ILE A 1 193 ? -2.638 9.631 6.992 1.00 98.19 193 ILE A O 1
ATOM 1490 N N . THR A 1 194 ? -3.249 7.478 7.107 1.00 98.38 194 THR A N 1
ATOM 1491 C CA . THR A 1 194 ? -4.543 7.661 7.768 1.00 98.38 194 THR A CA 1
ATOM 1492 C C . THR A 1 194 ? -4.786 6.521 8.766 1.00 98.38 194 THR A C 1
ATOM 1494 O O . THR A 1 194 ? -3.830 5.891 9.223 1.00 98.38 194 THR A O 1
ATOM 1497 N N . ASN A 1 195 ? -6.037 6.256 9.136 1.00 98.44 195 ASN A N 1
ATOM 1498 C CA . ASN A 1 195 ? -6.428 5.120 9.963 1.00 98.44 195 ASN A CA 1
ATOM 1499 C C . ASN A 1 195 ? -7.619 4.352 9.371 1.00 98.44 195 ASN A C 1
ATOM 1501 O O . ASN A 1 195 ? -8.275 4.824 8.437 1.00 98.44 195 ASN A O 1
ATOM 1505 N N . VAL A 1 196 ? -7.881 3.166 9.921 1.00 97.88 196 VAL A N 1
ATOM 1506 C CA . VAL A 1 196 ? -8.956 2.268 9.478 1.00 97.88 196 VAL A CA 1
ATOM 1507 C C . VAL A 1 196 ? -10.320 2.949 9.518 1.00 97.88 196 VAL A C 1
ATOM 1509 O O . VAL A 1 196 ? -11.019 2.901 8.511 1.00 97.88 196 VAL A O 1
ATOM 1512 N N . ALA A 1 197 ? -10.678 3.646 10.601 1.00 97.44 197 ALA A N 1
ATOM 1513 C CA . ALA A 1 197 ? -11.976 4.326 10.689 1.00 97.44 197 ALA A CA 1
ATOM 1514 C C . ALA A 1 197 ? -12.182 5.344 9.558 1.00 97.44 197 ALA A C 1
ATOM 1516 O O . ALA A 1 197 ? -13.229 5.379 8.914 1.00 97.44 197 ALA A O 1
ATOM 1517 N N . THR A 1 198 ? -11.164 6.163 9.280 1.00 98.44 198 THR A N 1
ATOM 1518 C CA . THR A 1 198 ? -11.238 7.160 8.207 1.00 98.44 198 THR A CA 1
ATOM 1519 C C . THR A 1 198 ? -11.328 6.482 6.846 1.00 98.44 198 THR A C 1
ATOM 1521 O O . THR A 1 198 ? -12.129 6.907 6.013 1.00 98.44 198 THR A O 1
ATOM 1524 N N . LEU A 1 199 ? -10.534 5.434 6.609 1.00 98.19 199 LEU A N 1
ATOM 1525 C CA . LEU A 1 199 ? -10.559 4.729 5.333 1.00 98.19 199 LEU A CA 1
ATOM 1526 C C . LEU A 1 199 ? -11.899 4.018 5.104 1.00 98.19 199 LEU A C 1
ATOM 1528 O O . LEU A 1 199 ? -12.460 4.178 4.028 1.00 98.19 199 LEU A O 1
ATOM 1532 N N . LYS A 1 200 ? -12.454 3.323 6.104 1.00 96.88 200 LYS A N 1
ATOM 1533 C CA . LYS A 1 200 ? -13.771 2.663 6.021 1.00 96.88 200 LYS A CA 1
ATOM 1534 C C . LYS A 1 200 ? -14.876 3.625 5.587 1.00 96.88 200 LYS A C 1
ATOM 1536 O O . LYS A 1 200 ? -15.666 3.300 4.711 1.00 96.88 200 LYS A O 1
ATOM 1541 N N . VAL A 1 201 ? -14.901 4.833 6.158 1.00 97.56 201 VAL A N 1
ATOM 1542 C CA . VAL A 1 201 ? -15.904 5.859 5.820 1.00 97.56 201 VAL A CA 1
ATOM 1543 C C . VAL A 1 201 ? -15.764 6.361 4.378 1.00 97.56 201 VAL A C 1
ATOM 1545 O O . VAL A 1 201 ? -16.768 6.660 3.739 1.00 97.56 201 VAL A O 1
ATOM 1548 N N . ASN A 1 202 ? -14.536 6.494 3.867 1.00 98.31 202 ASN A N 1
ATOM 1549 C CA . ASN A 1 202 ? -14.284 7.100 2.552 1.00 98.31 202 ASN A CA 1
ATOM 1550 C C . ASN A 1 202 ? -14.176 6.073 1.413 1.00 98.31 202 ASN A C 1
ATOM 1552 O O . ASN A 1 202 ? -14.369 6.436 0.255 1.00 98.31 202 ASN A O 1
ATOM 1556 N N . CYS A 1 203 ? -13.867 4.817 1.731 1.00 97.81 203 CYS A N 1
ATOM 1557 C CA . CYS A 1 203 ? -13.711 3.712 0.786 1.00 97.81 203 CYS A CA 1
ATOM 1558 C C . CYS A 1 203 ? -14.417 2.449 1.325 1.00 97.81 203 CYS A C 1
ATOM 1560 O O . CYS A 1 203 ? -13.757 1.476 1.716 1.00 97.81 203 CYS A O 1
ATOM 1562 N N . PRO A 1 204 ? -15.759 2.470 1.430 1.00 96.50 204 PRO A N 1
ATOM 1563 C CA . PRO A 1 204 ? -16.529 1.393 2.048 1.00 96.50 204 PRO A CA 1
ATOM 1564 C C . PRO A 1 204 ? -16.589 0.116 1.201 1.00 96.50 204 PRO A C 1
ATOM 1566 O O . PRO A 1 204 ? -16.980 -0.921 1.725 1.00 96.50 204 PRO A O 1
ATOM 1569 N N . ASN A 1 205 ? -16.209 0.162 -0.080 1.00 95.94 205 ASN A N 1
ATOM 1570 C CA . ASN A 1 205 ? -16.280 -0.992 -0.979 1.00 95.94 205 ASN A CA 1
ATOM 1571 C C . ASN A 1 205 ? -14.944 -1.740 -1.097 1.00 95.94 205 ASN A C 1
ATOM 1573 O O . ASN A 1 205 ? -14.820 -2.656 -1.912 1.00 95.94 205 ASN A O 1
ATOM 1577 N N . LEU A 1 206 ? -13.935 -1.356 -0.310 1.00 95.81 206 LEU A N 1
ATOM 1578 C CA . LEU A 1 206 ? -12.669 -2.075 -0.266 1.00 95.81 206 LEU A CA 1
ATOM 1579 C C . LEU A 1 206 ? -12.861 -3.512 0.236 1.00 95.81 206 LEU A C 1
ATOM 1581 O O . LEU A 1 206 ? -13.539 -3.729 1.241 1.00 95.81 206 LEU A O 1
ATOM 1585 N N . PRO A 1 207 ? -12.158 -4.491 -0.358 1.00 94.19 207 PRO A N 1
ATOM 1586 C CA . PRO A 1 207 ? -12.256 -5.885 0.062 1.00 94.19 207 PRO A CA 1
ATOM 1587 C C . PRO A 1 207 ? -11.596 -6.146 1.425 1.00 94.19 207 PRO A C 1
ATOM 1589 O O . PRO A 1 207 ? -11.600 -7.272 1.893 1.00 94.19 207 PRO A O 1
ATOM 1592 N N . LEU A 1 208 ? -11.019 -5.124 2.071 1.00 92.81 208 LEU A N 1
ATOM 1593 C CA . LEU A 1 208 ? -10.349 -5.212 3.373 1.00 92.81 208 LEU A CA 1
ATOM 1594 C C . LEU A 1 208 ? -11.329 -5.365 4.550 1.00 92.81 208 LEU A C 1
ATOM 1596 O O . LEU A 1 208 ? -10.900 -5.722 5.646 1.00 92.81 208 LEU A O 1
ATOM 1600 N N . TRP A 1 209 ? -12.622 -5.106 4.342 1.00 91.81 209 TRP A N 1
ATOM 1601 C CA . TRP A 1 209 ? -13.660 -5.102 5.385 1.00 91.81 209 TRP A CA 1
ATOM 1602 C C . TRP A 1 209 ? -14.320 -6.475 5.575 1.00 91.81 209 TRP A C 1
ATOM 1604 O O . TRP A 1 209 ? -15.538 -6.595 5.664 1.00 91.81 209 TRP A O 1
ATOM 1614 N N . ILE A 1 210 ? -13.503 -7.529 5.593 1.00 75.25 210 ILE A N 1
ATOM 1615 C CA . ILE A 1 210 ? -13.966 -8.920 5.562 1.00 75.25 210 ILE A CA 1
ATOM 1616 C C . ILE A 1 210 ? -14.668 -9.273 6.878 1.00 75.25 210 ILE A C 1
ATOM 1618 O O . ILE A 1 210 ? -14.015 -9.421 7.913 1.00 75.25 210 ILE A O 1
ATOM 1622 N N . ASN A 1 211 ? -15.984 -9.484 6.784 1.00 58.84 211 ASN A N 1
ATOM 1623 C CA . ASN A 1 211 ? -16.886 -9.975 7.829 1.00 58.84 211 ASN A CA 1
ATOM 1624 C C . ASN A 1 211 ? -16.951 -9.093 9.091 1.00 58.84 211 ASN A C 1
ATOM 1626 O O . ASN A 1 211 ? -16.637 -9.546 10.193 1.00 58.84 211 ASN A O 1
ATOM 1630 N N . GLU A 1 212 ? -17.412 -7.851 8.923 1.00 49.97 212 GLU A N 1
ATOM 1631 C CA . GLU A 1 212 ? -18.035 -7.060 9.997 1.00 49.97 212 GLU A CA 1
ATOM 1632 C C . GLU A 1 212 ? -19.570 -7.099 9.852 1.00 49.97 212 GLU A C 1
ATOM 1634 O O . GLU A 1 212 ? -20.193 -6.065 9.625 1.00 49.97 212 GLU A O 1
ATOM 1639 N N . ASP A 1 213 ? -20.158 -8.299 9.930 1.00 39.19 213 ASP A N 1
ATOM 1640 C CA . ASP A 1 213 ? -21.611 -8.490 10.101 1.00 39.19 213 ASP A CA 1
ATOM 1641 C C . ASP A 1 213 ? -21.959 -8.691 11.587 1.00 39.19 213 ASP A C 1
ATOM 1643 O O . ASP A 1 213 ? -21.223 -9.443 12.276 1.00 39.19 213 ASP A O 1
#

Foldseek 3Di:
DDDDDDDDDDDDDDDDDDDDDDDDDDDDDDDPDDPPVPPPDPDLAWDFDADPVGTQDTDFDQFFKKKKWFQDDAPVSLWGWDAPCCLCVVQVDDAPDQVDWAWEWEQELQLDTDDIDIWTFDHDPPRTTTTGNPVCPPPGQDPPGTWMWMWTDNDNRYTYIYGHDPPRPLNVLSVVVQVVPFPDDPVDIGMDMDGPNVCCVRRVSDSNRRDPD

Sequence (213 aa):
MPERFTSSRRTSGSSSYDTGQGGGQIEDSVQESANEELQPSRSNGVVIQANSGGISSVNLADTNSVLIAEISGGDRWKQANFDLETFEGFFGATAGDNSYFIKLRHVDSSGTITDEVLSQAVSVKSSNYRFELAAAAGIPFPSNGYPLGIFIKVGPDRFLYNLCLPDETFYQEVRNFLDSRWTGSNNRRMRIITNVATLKVNCPNLPLWINED

Secondary structure (DSSP, 8-state):
--------------------------------------PPP--SPPPEEEETTEEEEE---TT-EEEEEE---GGGTTEEEE-HIIIIIIT---TT-TT-EEEEEEE-TT-PEEEEEEEE-EEETTTEEEEE-GGGTTPPPPSSS--EEEEEE-SSSEEEEEEE-TTSTTHHHHHHHHHHH--S-TTS--EEEEEHHHHHHH-TT-TT-TT--

Radius of gyration: 27.0 Å; chains: 1; bounding box: 54×68×86 Å